Protein AF-0000000080304468 (afdb_homodimer)

Solvent-accessible surface area (backbone atoms only — not comparable to full-atom values): 16203 Å² total; per-residue (Å²): 128,77,72,75,71,58,65,65,56,79,44,84,36,61,68,49,44,50,51,46,39,39,51,16,36,46,63,45,36,63,67,54,34,57,45,38,41,50,94,45,72,60,26,36,38,24,49,62,82,38,57,86,27,63,16,62,67,48,44,49,52,51,51,53,56,52,38,74,78,38,50,44,61,50,37,81,74,44,78,46,69,38,78,57,92,56,32,36,41,34,45,31,37,27,43,31,78,42,80,47,97,94,37,79,40,79,45,45,32,36,31,42,38,34,27,38,54,49,99,85,33,50,21,37,42,33,40,45,33,29,58,40,52,87,80,59,81,72,71,79,75,75,77,72,75,69,75,118,129,79,71,74,72,58,65,66,55,78,42,84,38,63,66,50,44,50,51,46,39,39,52,17,36,45,64,44,36,62,68,53,34,57,45,37,40,52,96,44,72,59,26,37,39,25,48,60,83,38,59,84,28,63,15,61,68,49,42,50,53,51,51,53,56,52,38,73,78,38,50,44,63,52,38,81,74,44,78,48,70,38,76,58,93,53,34,38,39,35,45,30,36,27,43,30,79,42,81,47,97,94,38,81,39,80,45,45,32,35,32,42,37,34,28,38,56,50,97,83,33,51,20,38,43,33,40,42,31,28,59,40,54,85,70,64,80,70,64,77,73,74,77,73,75,71,77,120

Organism: Piscinibacter sakaiensis (NCBI:txid1547922)

Nearest PDB structures (foldseek):
  3gwr-assembly1_A  TM=9.036E-01  e=1.331E-11  Thiobacillus denitrificans ATCC 25259
  2r4i-assembly1_B  TM=7.797E-01  e=6.428E-07  Cytophaga hutchinsonii ATCC 33406
  6of9-assembly1_I-2  TM=7.810E-01  e=1.982E-06  Chlamydomonas reinhardtii
  3ksp-assembly1_A-2  TM=7.713E-01  e=9.252E-06  Exiguobacterium sibiricum 255-15
  8uqf-assembly2_B  TM=7.618E-01  e=1.320E-05  synthetic construct

pLDDT: mean 86.82, std 20.88, range [25.25, 98.94]

Foldseek 3Di:
DPPPLPQLACPADVVSLVVQLLVCLQQLPLSSNLNQADQDQAFWEADAVGDIATGSVRVSVVSNVVCVVNGFNWDFDDWDWDDDVFKIKIWTKIWGWDQDPVGIDIWIKIWIWMWGQDPRGIHTRYIYIYGDDPVPDPPPPPPPPPPD/DPPPLPQPAQPADVVSLVVQLLVCLQQLPLSSNLNQADQDQAFWEADAVGDIATGSVRVSVVSNVVCVVNGFNWDFDDWDWDDDVFKIKIWTKIWGWDQDPVGIDIWIKIWIWMWGQDPRGIHTRYIYIYGDDPPPPPPPPPPPPPPD

Structure (mmCIF, N/CA/C/O backbone):
data_AF-0000000080304468-model_v1
#
loop_
_entity.id
_entity.type
_entity.pdbx_description
1 polymer 'Alternative dihydrofolate reductase 3'
#
loop_
_atom_site.group_PDB
_atom_site.id
_atom_site.type_symbol
_atom_site.label_atom_id
_atom_site.label_alt_id
_atom_site.label_comp_id
_atom_site.label_asym_id
_atom_site.label_entity_id
_atom_site.label_seq_id
_atom_site.pdbx_PDB_ins_code
_atom_site.Cartn_x
_atom_site.Cartn_y
_atom_site.Cartn_z
_atom_site.occupancy
_atom_site.B_iso_or_equiv
_atom_site.auth_seq_id
_atom_site.auth_comp_id
_atom_site.auth_asym_id
_atom_site.auth_atom_id
_atom_site.pdbx_PDB_model_num
ATOM 1 N N . MET A 1 1 ? 11.805 -26.188 -23.062 1 28.08 1 MET A N 1
ATOM 2 C CA . MET A 1 1 ? 10.406 -26.094 -22.656 1 28.08 1 MET A CA 1
ATOM 3 C C . MET A 1 1 ? 10.039 -24.672 -22.25 1 28.08 1 MET A C 1
ATOM 5 O O . MET A 1 1 ? 10.539 -24.172 -21.234 1 28.08 1 MET A O 1
ATOM 9 N N . VAL A 1 2 ? 9.953 -23.781 -23.156 1 36.47 2 VAL A N 1
ATOM 10 C CA . VAL A 1 2 ? 9.586 -22.391 -22.922 1 36.47 2 VAL A CA 1
ATOM 11 C C . VAL A 1 2 ? 8.328 -22.328 -22.062 1 36.47 2 VAL A C 1
ATOM 13 O O . VAL A 1 2 ? 7.289 -22.891 -22.438 1 36.47 2 VAL A O 1
ATOM 16 N N . GLY A 1 3 ? 8.445 -22.5 -20.844 1 39.16 3 GLY A N 1
ATOM 17 C CA . GLY A 1 3 ? 7.273 -22.5 -19.984 1 39.16 3 GLY A CA 1
ATOM 18 C C . GLY A 1 3 ? 6.156 -21.609 -20.5 1 39.16 3 GLY A C 1
ATOM 19 O O . GLY A 1 3 ? 6.418 -20.562 -21.094 1 39.16 3 GLY A O 1
ATOM 20 N N . ARG A 1 4 ? 5.105 -22.188 -21 1 38.44 4 ARG A N 1
ATOM 21 C CA . ARG A 1 4 ? 3.906 -21.531 -21.516 1 38.44 4 ARG A CA 1
ATOM 22 C C . ARG A 1 4 ? 3.5 -20.359 -20.641 1 38.44 4 ARG A C 1
A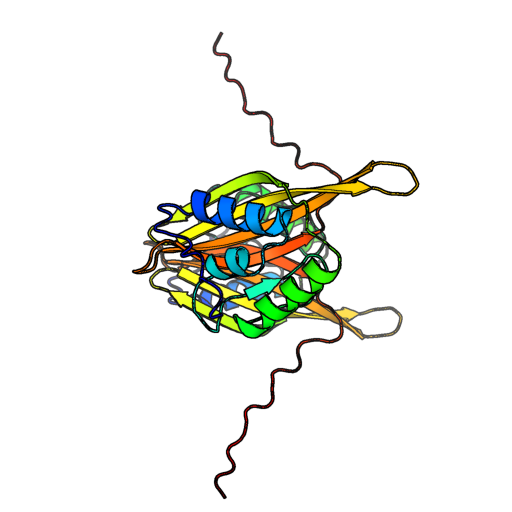TOM 24 O O . ARG A 1 4 ? 3.301 -20.516 -19.438 1 38.44 4 ARG A O 1
ATOM 31 N N . LYS A 1 5 ? 4.07 -19.188 -20.859 1 45.69 5 LYS A N 1
ATOM 32 C CA . LYS A 1 5 ? 3.473 -18.016 -20.234 1 45.69 5 LYS A CA 1
ATOM 33 C C . LYS A 1 5 ? 1.951 -18.109 -20.219 1 45.69 5 LYS A C 1
ATOM 35 O O . LYS A 1 5 ? 1.314 -18.281 -21.25 1 45.69 5 LYS A O 1
ATOM 40 N N . HIS A 1 6 ? 1.348 -18.922 -19.375 1 48.75 6 HIS A N 1
ATOM 41 C CA . HIS A 1 6 ? -0.106 -18.844 -19.281 1 48.75 6 HIS A CA 1
ATOM 42 C C . HIS A 1 6 ? -0.594 -17.406 -19.453 1 48.75 6 HIS A C 1
ATOM 44 O O . HIS A 1 6 ? -0.281 -16.547 -18.625 1 48.75 6 HIS A O 1
ATOM 50 N N . PRO A 1 7 ? -0.811 -17.062 -20.641 1 52.56 7 PRO A N 1
ATOM 51 C CA . PRO A 1 7 ? -1.261 -15.68 -20.828 1 52.56 7 PRO A CA 1
ATOM 52 C C . PRO A 1 7 ? -2.387 -15.289 -19.875 1 52.56 7 PRO A C 1
ATOM 54 O O . PRO A 1 7 ? -3.385 -16 -19.766 1 52.56 7 PRO A O 1
ATOM 57 N N . VAL A 1 8 ? -2.057 -14.836 -18.719 1 58.12 8 VAL A N 1
ATOM 58 C CA . VAL A 1 8 ? -3.154 -14.203 -17.984 1 58.12 8 VAL A CA 1
ATOM 59 C C . VAL A 1 8 ? -4.129 -13.562 -18.984 1 58.12 8 VAL A C 1
ATOM 61 O O . VAL A 1 8 ? -3.832 -12.523 -19.562 1 58.12 8 VAL A O 1
ATOM 64 N N . ALA A 1 9 ? -4.559 -14.359 -19.875 1 54.94 9 ALA A N 1
ATOM 65 C CA . ALA A 1 9 ? -5.508 -13.938 -20.906 1 54.94 9 ALA A CA 1
ATOM 66 C C . ALA A 1 9 ? -6.215 -12.648 -20.5 1 54.94 9 ALA A C 1
ATOM 68 O O . ALA A 1 9 ? -6.066 -12.18 -19.359 1 54.94 9 ALA A O 1
ATOM 69 N N . HIS A 1 10 ? -7.16 -12.133 -21.281 1 62.62 10 HIS A N 1
ATOM 70 C CA . HIS A 1 10 ? -8.016 -10.961 -21.406 1 62.62 10 HIS A CA 1
ATOM 71 C C . HIS A 1 10 ? -8.867 -10.758 -20.156 1 62.62 10 HIS A C 1
ATOM 73 O O . HIS A 1 10 ? -10.086 -10.586 -20.25 1 62.62 10 HIS A O 1
ATOM 79 N N . LEU A 1 11 ? -8.078 -11.016 -19.062 1 66.94 11 LEU A N 1
ATOM 80 C CA . LEU A 1 11 ? -8.945 -10.703 -17.922 1 66.94 11 LEU A CA 1
ATOM 81 C C . LEU A 1 11 ? -9.422 -9.258 -17.984 1 66.94 11 LEU A C 1
ATOM 83 O O . LEU A 1 11 ? -8.656 -8.359 -18.359 1 66.94 11 LEU A O 1
ATOM 87 N N . ALA A 1 12 ? -10.688 -9.164 -17.797 1 83.88 12 ALA A N 1
ATOM 88 C CA . ALA A 1 12 ? -11.391 -7.961 -18.219 1 83.88 12 ALA A CA 1
ATOM 89 C C . ALA A 1 12 ? -11.508 -6.957 -17.078 1 83.88 12 ALA A C 1
ATOM 91 O O . ALA A 1 12 ? -11.766 -5.773 -17.297 1 83.88 12 ALA A O 1
ATOM 92 N N . SER A 1 13 ? -11.148 -7.445 -15.82 1 96.94 13 SER A N 1
ATOM 93 C CA . SER A 1 13 ? -11.375 -6.477 -14.75 1 96.94 13 SER A CA 1
ATOM 94 C C . SER A 1 13 ? -10.297 -6.578 -13.68 1 96.94 13 SER A C 1
ATOM 96 O O . SER A 1 13 ? -9.562 -7.566 -13.617 1 96.94 13 SER A O 1
ATOM 98 N N . PRO A 1 14 ? -10.141 -5.613 -12.859 1 98.19 14 PRO A N 1
ATOM 99 C CA . PRO A 1 14 ? -9.242 -5.699 -11.711 1 98.19 14 PRO A CA 1
ATOM 100 C C . PRO A 1 14 ? -9.594 -6.852 -10.766 1 98.19 14 PRO A C 1
ATOM 102 O O . PRO A 1 14 ? -8.695 -7.488 -10.203 1 98.19 14 PRO A O 1
ATOM 105 N N . ASP A 1 15 ? -10.883 -7.129 -10.625 1 98.19 15 ASP A N 1
ATOM 106 C CA . ASP A 1 15 ? -11.305 -8.25 -9.789 1 98.19 15 ASP A CA 1
ATOM 107 C C . ASP A 1 15 ? -10.789 -9.578 -10.352 1 98.19 15 ASP A C 1
ATOM 109 O O . ASP A 1 15 ? -10.391 -10.469 -9.602 1 98.19 15 ASP A O 1
ATOM 113 N N . ASP A 1 16 ? -10.828 -9.664 -11.625 1 97.62 16 ASP A N 1
ATOM 114 C CA . ASP A 1 16 ? -10.297 -10.867 -12.258 1 97.62 16 ASP A CA 1
ATOM 115 C C . ASP A 1 16 ? -8.797 -11 -12 1 97.62 16 ASP A C 1
ATOM 117 O O . ASP A 1 16 ? -8.305 -12.094 -11.703 1 97.62 16 ASP A O 1
ATOM 121 N N . MET A 1 17 ? -8.094 -9.891 -12.094 1 98.06 17 MET A N 1
ATOM 122 C CA . MET A 1 17 ? -6.656 -9.891 -11.828 1 98.06 17 MET A CA 1
ATOM 123 C C . MET A 1 17 ? -6.371 -10.266 -10.383 1 98.06 17 MET A C 1
ATOM 125 O O . MET A 1 17 ? -5.449 -11.039 -10.102 1 98.06 17 MET A O 1
ATOM 129 N N . GLU A 1 18 ? -7.18 -9.742 -9.508 1 98.5 18 GLU A N 1
ATOM 130 C CA . GLU A 1 18 ? -7.035 -10.062 -8.094 1 98.5 18 GLU A CA 1
ATOM 131 C C . GLU A 1 18 ? -7.266 -11.555 -7.844 1 98.5 18 GLU A C 1
ATOM 133 O O . GLU A 1 18 ? -6.496 -12.195 -7.121 1 98.5 18 GLU A O 1
ATOM 138 N N . HIS A 1 19 ? -8.297 -12.047 -8.422 1 98.12 19 HIS A N 1
ATOM 139 C CA . HIS A 1 19 ? -8.586 -13.469 -8.289 1 98.12 19 HIS A CA 1
ATOM 140 C C . HIS A 1 19 ? -7.414 -14.32 -8.766 1 98.12 19 HIS A C 1
ATOM 142 O O . HIS A 1 19 ? -6.996 -15.25 -8.07 1 98.12 19 HIS A O 1
ATOM 148 N N . GLU A 1 20 ? -6.879 -13.977 -9.914 1 97.88 20 GLU A N 1
ATOM 149 C CA . GLU A 1 20 ? -5.754 -14.719 -10.469 1 97.88 20 GLU A CA 1
ATOM 150 C C . GLU A 1 20 ? -4.527 -14.625 -9.562 1 97.88 20 GLU A C 1
ATOM 152 O O . GLU A 1 20 ? -3.832 -15.617 -9.352 1 97.88 20 GLU A O 1
ATOM 157 N N . PHE A 1 21 ? -4.277 -13.469 -9.055 1 98.56 21 PHE A N 1
ATOM 158 C CA . PHE A 1 21 ? -3.152 -13.266 -8.156 1 98.56 21 PHE A CA 1
ATOM 159 C C . PHE A 1 21 ? -3.252 -14.18 -6.941 1 98.56 21 PHE A C 1
ATOM 161 O O . PHE A 1 21 ? -2.309 -14.914 -6.633 1 98.56 21 PHE A O 1
ATOM 168 N N . TYR A 1 22 ? -4.383 -14.211 -6.281 1 98.62 22 TYR A N 1
ATOM 169 C CA . TYR A 1 22 ? -4.523 -14.977 -5.051 1 98.62 22 TYR A CA 1
ATOM 170 C C . TYR A 1 22 ? -4.602 -16.469 -5.344 1 98.62 22 T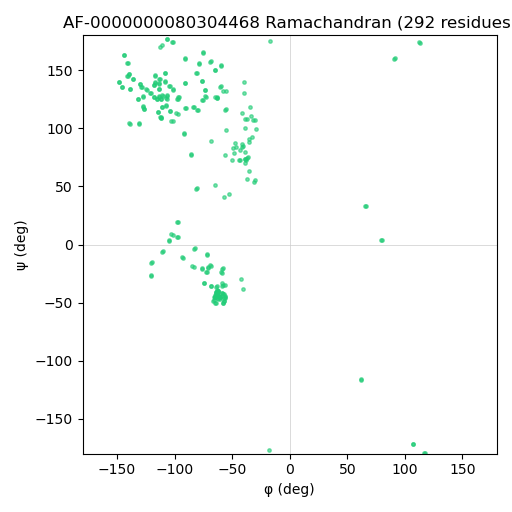YR A C 1
ATOM 172 O O . TYR A 1 22 ? -4.121 -17.281 -4.555 1 98.62 22 TYR A O 1
ATOM 180 N N . GLU A 1 23 ? -5.203 -16.828 -6.477 1 98.25 23 GLU A N 1
ATOM 181 C CA . GLU A 1 23 ? -5.172 -18.234 -6.883 1 98.25 23 GLU A CA 1
ATOM 182 C C . GLU A 1 23 ? -3.74 -18.719 -7.094 1 98.25 23 GLU A C 1
ATOM 184 O O . GLU A 1 23 ? -3.379 -19.812 -6.664 1 98.25 23 GLU A O 1
ATOM 189 N N . ALA A 1 24 ? -3.012 -17.859 -7.785 1 98.38 24 ALA A N 1
ATOM 190 C CA . ALA A 1 24 ? -1.613 -18.219 -8.023 1 98.38 24 ALA A CA 1
ATOM 191 C C . ALA A 1 24 ? -0.849 -18.344 -6.711 1 98.38 24 ALA A C 1
ATOM 193 O O . ALA A 1 24 ? -0.016 -19.234 -6.555 1 98.38 24 ALA A O 1
ATOM 194 N N . LEU A 1 25 ? -1.099 -17.438 -5.703 1 98.25 25 LEU A N 1
ATOM 195 C CA . LEU A 1 25 ? -0.49 -17.516 -4.379 1 98.25 25 LEU A CA 1
ATOM 196 C C . LEU A 1 25 ? -0.855 -18.828 -3.684 1 98.25 25 LEU A C 1
ATOM 198 O O . LEU A 1 25 ? 0.019 -19.516 -3.162 1 98.25 25 LEU A O 1
ATOM 202 N N . GLN A 1 26 ? -2.117 -19.188 -3.754 1 97.38 26 GLN A N 1
ATOM 203 C CA . GLN A 1 26 ? -2.654 -20.328 -3.029 1 97.38 26 GLN A CA 1
ATOM 204 C C . GLN A 1 26 ? -2.148 -21.641 -3.625 1 97.38 26 GLN A C 1
ATOM 206 O O . GLN A 1 26 ? -2.117 -22.672 -2.943 1 97.38 26 GLN A O 1
ATOM 211 N N . HIS A 1 27 ? -1.702 -21.609 -4.848 1 97.5 27 HIS A N 1
ATOM 212 C CA . HIS A 1 27 ? -1.245 -22.812 -5.516 1 97.5 27 HIS A CA 1
ATOM 213 C C . HIS A 1 27 ? 0.266 -22.797 -5.719 1 97.5 27 HIS A C 1
ATOM 215 O O . HIS A 1 27 ? 0.84 -23.766 -6.23 1 97.5 27 HIS A O 1
ATOM 221 N N . GLY A 1 28 ? 0.864 -21.719 -5.379 1 97.94 28 GLY A N 1
ATOM 222 C CA . GLY A 1 28 ? 2.301 -21.594 -5.566 1 97.94 28 GLY A CA 1
ATOM 223 C C . GLY A 1 28 ? 2.715 -21.609 -7.027 1 97.94 28 GLY A C 1
ATOM 224 O O . GLY A 1 28 ? 3.748 -22.172 -7.379 1 97.94 28 GLY A O 1
ATOM 225 N N . ASP A 1 29 ? 1.896 -21.094 -7.863 1 98.06 29 ASP A N 1
ATOM 226 C CA . ASP A 1 29 ? 2.16 -21.047 -9.297 1 98.06 29 ASP A CA 1
ATOM 227 C C . ASP A 1 29 ? 2.854 -19.75 -9.688 1 98.06 29 ASP A C 1
ATOM 229 O O . ASP A 1 29 ? 2.193 -18.734 -9.938 1 98.06 29 ASP A O 1
ATOM 233 N N . LEU A 1 30 ? 4.152 -19.75 -9.766 1 98.44 30 LEU A N 1
ATOM 234 C CA . LEU A 1 30 ? 4.957 -18.547 -9.953 1 98.44 30 LEU A CA 1
ATOM 235 C C . LEU A 1 30 ? 4.664 -17.906 -11.312 1 98.44 30 LEU A C 1
ATOM 237 O O . LEU A 1 30 ? 4.551 -16.688 -11.414 1 98.44 30 LEU A O 1
ATOM 241 N N . GLU A 1 31 ? 4.566 -18.688 -12.359 1 98.06 31 GLU A N 1
ATOM 242 C CA . GLU A 1 31 ? 4.344 -18.141 -13.695 1 98.06 31 GLU A CA 1
ATOM 243 C C . GLU A 1 31 ? 2.994 -17.438 -13.781 1 98.06 31 GLU A C 1
ATOM 245 O O . GLU A 1 31 ? 2.898 -16.328 -14.328 1 98.06 31 GLU A O 1
ATOM 250 N N . ARG A 1 32 ? 1.996 -18.031 -13.234 1 97.25 32 ARG A N 1
ATOM 251 C CA . ARG A 1 32 ? 0.679 -17.406 -13.195 1 97.25 32 ARG A CA 1
ATOM 252 C C . ARG A 1 32 ? 0.701 -16.125 -12.352 1 97.25 32 ARG A C 1
ATOM 254 O O . ARG A 1 32 ? 0.074 -15.125 -12.711 1 97.25 32 ARG A O 1
ATOM 261 N N . LEU A 1 33 ? 1.408 -16.234 -11.258 1 98.38 33 LEU A N 1
ATOM 262 C CA . LEU A 1 33 ? 1.516 -15.07 -10.375 1 98.38 33 LEU A CA 1
ATOM 263 C C . LEU A 1 33 ? 2.17 -13.898 -11.094 1 98.38 33 LEU A C 1
ATOM 265 O O . LEU A 1 33 ? 1.654 -12.781 -11.062 1 98.38 33 LEU A O 1
ATOM 269 N N . MET A 1 34 ? 3.248 -14.164 -11.797 1 98.31 34 MET A N 1
ATOM 270 C CA . MET A 1 34 ? 4.004 -13.094 -12.438 1 98.31 34 MET A CA 1
ATOM 271 C C . MET A 1 34 ? 3.248 -12.547 -13.641 1 98.31 34 MET A C 1
ATOM 273 O O . MET A 1 34 ? 3.402 -11.375 -14 1 98.31 34 MET A O 1
ATOM 277 N N . ALA A 1 35 ? 2.371 -13.344 -14.211 1 96.88 35 ALA A N 1
ATOM 278 C CA . ALA A 1 35 ? 1.63 -12.953 -15.406 1 96.88 35 ALA A CA 1
ATOM 279 C C . ALA A 1 35 ? 0.634 -11.836 -15.094 1 96.88 35 ALA A C 1
ATOM 281 O O . ALA A 1 35 ? 0.182 -11.125 -15.992 1 96.88 35 ALA A O 1
ATOM 282 N N . VAL A 1 36 ? 0.307 -11.648 -13.844 1 97.62 36 VAL A N 1
ATOM 283 C CA . VAL A 1 36 ? -0.689 -10.656 -13.469 1 97.62 36 VAL A CA 1
ATOM 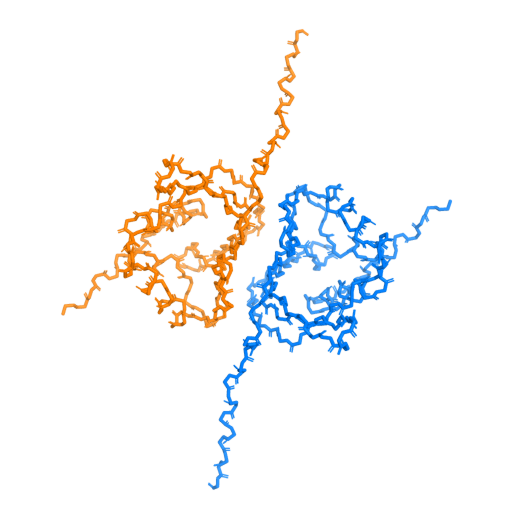284 C C . VAL A 1 36 ? -0.034 -9.273 -13.375 1 97.62 36 VAL A C 1
ATOM 286 O O . VAL A 1 36 ? -0.721 -8.25 -13.391 1 97.62 36 VAL A O 1
ATOM 289 N N . TRP A 1 37 ? 1.269 -9.258 -13.25 1 97.94 37 TRP A N 1
ATOM 290 C CA . TRP A 1 37 ? 1.989 -8.008 -13.031 1 97.94 37 TRP A CA 1
ATOM 291 C C . TRP A 1 37 ? 2.195 -7.258 -14.344 1 97.94 37 TRP A C 1
ATOM 293 O O . TRP A 1 37 ? 2.34 -7.875 -15.398 1 97.94 37 TRP A O 1
ATOM 303 N N . ALA A 1 38 ? 2.199 -5.977 -14.266 1 97.31 38 ALA A N 1
ATOM 304 C CA . ALA A 1 38 ? 2.6 -5.145 -15.398 1 97.31 38 ALA A CA 1
ATOM 305 C C . ALA A 1 38 ? 4.074 -5.352 -15.742 1 97.31 38 ALA A C 1
ATOM 307 O O . ALA A 1 38 ? 4.883 -5.648 -14.859 1 97.31 38 ALA A O 1
ATOM 308 N N . ASP A 1 39 ? 4.34 -5.176 -16.984 1 94.94 39 ASP A N 1
ATOM 309 C CA . ASP A 1 39 ? 5.727 -5.156 -17.438 1 94.94 39 ASP A CA 1
ATOM 310 C C . ASP A 1 39 ? 6.332 -3.76 -17.297 1 94.94 39 ASP A C 1
ATOM 312 O O . ASP A 1 39 ? 6.402 -3.002 -18.266 1 94.94 39 ASP A O 1
ATOM 316 N N . ASP A 1 40 ? 6.688 -3.354 -16.203 1 96.88 40 ASP A N 1
ATOM 317 C CA . ASP A 1 40 ? 7.219 -2.043 -15.828 1 96.88 40 ASP A CA 1
ATOM 318 C C . ASP A 1 40 ? 8.266 -2.164 -14.719 1 96.88 40 ASP A C 1
ATOM 320 O O . ASP A 1 40 ? 8.062 -2.904 -13.758 1 96.88 40 ASP A O 1
ATOM 324 N N . GLU A 1 41 ? 9.336 -1.479 -14.852 1 98.06 41 GLU A N 1
ATOM 325 C CA . GLU A 1 41 ? 10.453 -1.586 -13.914 1 98.06 41 GLU A CA 1
ATOM 326 C C . GLU A 1 41 ? 10.117 -0.941 -12.578 1 98.06 41 GLU A C 1
ATOM 328 O O . GLU A 1 41 ? 10.836 -1.132 -11.594 1 98.06 41 GLU A O 1
ATOM 333 N N . GLU A 1 42 ? 8.961 -0.224 -12.492 1 98.31 42 GLU A N 1
ATOM 334 C CA . GLU A 1 42 ? 8.641 0.514 -11.273 1 98.31 42 GLU A CA 1
ATOM 335 C C . GLU A 1 42 ? 7.562 -0.2 -10.461 1 98.31 42 GLU A C 1
ATOM 337 O O . GLU A 1 42 ? 7.082 0.33 -9.461 1 98.31 42 GLU A O 1
ATOM 342 N N . ILE A 1 43 ? 7.117 -1.373 -10.883 1 98.75 43 ILE A N 1
ATOM 343 C CA . ILE A 1 43 ? 6.176 -2.115 -10.055 1 98.75 43 ILE A CA 1
ATOM 344 C C . ILE A 1 43 ? 6.816 -2.414 -8.695 1 98.75 43 ILE A C 1
ATOM 346 O O . ILE A 1 43 ? 8.039 -2.467 -8.578 1 98.75 43 ILE A O 1
ATOM 350 N N . ALA A 1 44 ? 5.98 -2.576 -7.656 1 98.81 44 ALA A N 1
ATOM 351 C CA . ALA A 1 44 ? 6.508 -2.711 -6.301 1 98.81 44 ALA A CA 1
ATOM 352 C C . ALA A 1 44 ? 5.727 -3.76 -5.512 1 98.81 44 ALA A C 1
ATOM 354 O O . ALA A 1 44 ? 4.512 -3.889 -5.672 1 98.81 44 ALA A O 1
ATOM 355 N N . CYS A 1 45 ? 6.434 -4.426 -4.699 1 98.81 45 CYS A N 1
ATOM 356 C CA . CYS A 1 45 ? 5.855 -5.426 -3.811 1 98.81 45 CYS A CA 1
ATOM 357 C C . CYS A 1 45 ? 6.469 -5.344 -2.418 1 98.81 45 CYS A C 1
ATOM 359 O O . CYS A 1 45 ? 7.684 -5.176 -2.281 1 98.81 45 CYS A O 1
ATOM 361 N N . VAL A 1 46 ? 5.699 -5.371 -1.412 1 98.31 46 VAL A N 1
ATOM 362 C CA . VAL A 1 46 ? 6.113 -5.5 -0.018 1 98.31 46 VAL A CA 1
ATOM 363 C C . VAL A 1 46 ? 5.359 -6.656 0.638 1 98.31 46 VAL A C 1
ATOM 365 O O . VAL A 1 46 ? 4.129 -6.637 0.721 1 98.31 46 VAL A O 1
ATOM 368 N N . HIS A 1 47 ? 6.062 -7.648 1.057 1 97.5 47 HIS A N 1
ATOM 369 C CA . HIS A 1 47 ? 5.48 -8.711 1.87 1 97.5 47 HIS A CA 1
ATOM 370 C C . HIS A 1 47 ? 5.34 -8.273 3.324 1 97.5 47 HIS A C 1
ATOM 372 O O . HIS A 1 47 ? 6.035 -7.363 3.775 1 97.5 47 HIS A O 1
ATOM 378 N N . PRO A 1 48 ? 4.387 -8.938 4.051 1 95.94 48 PRO A N 1
ATOM 379 C CA . PRO A 1 48 ? 4.281 -8.594 5.473 1 95.94 48 PRO A CA 1
ATOM 380 C C . PRO A 1 48 ? 5.598 -8.773 6.223 1 95.94 48 PRO A C 1
ATOM 382 O O . PRO A 1 48 ? 6.133 -9.883 6.285 1 95.94 48 PRO A O 1
ATOM 385 N N . GLY A 1 49 ? 6.09 -7.656 6.703 1 92.56 49 GLY A N 1
ATOM 386 C CA . GLY A 1 49 ? 7.336 -7.703 7.453 1 92.56 49 GLY A CA 1
ATOM 387 C C . GLY A 1 49 ? 8.562 -7.77 6.562 1 92.56 49 GLY A C 1
ATOM 388 O O . GLY A 1 49 ? 9.688 -7.898 7.055 1 92.56 49 GLY A O 1
ATOM 389 N N . GLY A 1 50 ? 8.414 -7.711 5.297 1 94 50 GLY A N 1
ATOM 390 C CA . GLY A 1 50 ? 9.531 -7.855 4.371 1 94 50 GLY A CA 1
ATOM 391 C C . GLY A 1 50 ? 10.008 -6.531 3.807 1 94 50 GLY A C 1
ATOM 392 O O . GLY A 1 50 ? 9.414 -5.484 4.07 1 94 50 GLY A O 1
ATOM 393 N N . PRO A 1 51 ? 11.062 -6.602 3.074 1 94.56 51 PRO A N 1
ATOM 394 C CA . PRO A 1 51 ? 11.578 -5.391 2.432 1 94.56 51 PRO A CA 1
ATOM 395 C C . PRO A 1 51 ? 10.734 -4.961 1.231 1 94.56 51 PRO A C 1
A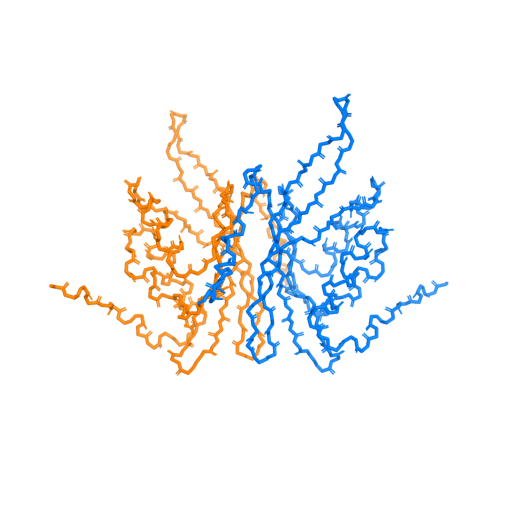TOM 397 O O . PRO A 1 51 ? 9.906 -5.73 0.745 1 94.56 51 PRO A O 1
ATOM 400 N N . ARG A 1 52 ? 11 -3.734 0.837 1 97.25 52 ARG A N 1
ATOM 401 C CA . ARG A 1 52 ? 10.445 -3.232 -0.419 1 97.25 52 ARG A CA 1
ATOM 402 C C . ARG A 1 52 ? 11.156 -3.861 -1.615 1 97.25 52 ARG A C 1
ATOM 404 O O . ARG A 1 52 ? 12.391 -3.838 -1.695 1 97.25 52 ARG A O 1
ATOM 411 N N . LEU A 1 53 ? 10.398 -4.41 -2.525 1 98.06 53 LEU A N 1
ATOM 412 C CA . LEU A 1 53 ? 10.906 -4.965 -3.773 1 98.06 53 LEU A CA 1
ATOM 413 C C . LEU A 1 53 ? 10.477 -4.113 -4.965 1 98.06 53 LEU A C 1
ATOM 415 O O . LEU A 1 53 ? 9.289 -3.807 -5.117 1 98.06 53 LEU A O 1
ATOM 419 N N . ILE A 1 54 ? 11.43 -3.734 -5.785 1 98.62 54 ILE A N 1
ATOM 420 C CA . ILE A 1 54 ? 11.133 -2.908 -6.953 1 98.62 54 ILE A CA 1
ATOM 421 C C . ILE A 1 54 ? 11.492 -3.666 -8.227 1 98.62 54 ILE A C 1
ATOM 423 O O . ILE A 1 54 ? 12.625 -4.145 -8.367 1 98.62 54 ILE A O 1
ATOM 427 N N . GLY A 1 55 ? 10.492 -3.744 -9.156 1 98.62 55 GLY A N 1
ATOM 428 C CA . GLY A 1 55 ? 10.734 -4.312 -10.469 1 98.62 55 GLY A CA 1
ATOM 429 C C . GLY A 1 55 ? 10.469 -5.805 -10.531 1 98.62 55 GLY A C 1
ATOM 430 O O . GLY A 1 55 ? 10.43 -6.48 -9.5 1 98.62 55 GLY A O 1
ATOM 431 N N . PRO A 1 56 ? 10.266 -6.289 -11.758 1 98.62 56 PRO A N 1
ATOM 432 C CA . PRO A 1 56 ? 9.852 -7.684 -11.945 1 98.62 56 PRO A CA 1
ATOM 433 C C . PRO A 1 56 ? 10.906 -8.68 -11.461 1 98.62 56 PRO A C 1
ATOM 435 O O . PRO A 1 56 ? 10.555 -9.75 -10.953 1 98.62 56 PRO A O 1
ATOM 438 N N . ARG A 1 57 ? 12.156 -8.383 -11.617 1 98.62 57 ARG A N 1
ATOM 439 C CA . ARG A 1 57 ? 13.203 -9.312 -11.227 1 98.62 57 ARG A CA 1
ATOM 440 C C . ARG A 1 57 ? 13.203 -9.547 -9.719 1 98.62 57 ARG A C 1
ATOM 442 O O . ARG A 1 57 ? 13.203 -10.695 -9.266 1 98.62 57 ARG A O 1
ATOM 449 N N . ALA A 1 58 ? 13.203 -8.484 -8.938 1 98.62 58 ALA A N 1
ATOM 450 C CA . ALA A 1 58 ? 13.188 -8.586 -7.48 1 98.62 58 ALA A CA 1
ATOM 451 C C . ALA A 1 58 ? 11.906 -9.258 -6.988 1 98.62 58 ALA A C 1
ATOM 453 O O . ALA A 1 58 ? 11.945 -10.086 -6.082 1 98.62 58 ALA A O 1
ATOM 454 N N . ILE A 1 59 ? 10.805 -8.914 -7.586 1 98.81 59 ILE A N 1
ATOM 455 C CA . ILE A 1 59 ? 9.516 -9.461 -7.191 1 98.81 59 ILE A CA 1
ATOM 456 C C . ILE A 1 59 ? 9.469 -10.961 -7.496 1 98.81 59 ILE A C 1
ATOM 458 O O . ILE A 1 59 ? 9.086 -11.758 -6.641 1 98.81 59 ILE A O 1
ATOM 462 N N . ARG A 1 60 ? 9.859 -11.32 -8.68 1 98.81 60 ARG A N 1
ATOM 463 C CA . ARG A 1 60 ? 9.891 -12.734 -9.039 1 98.81 60 ARG A CA 1
ATOM 464 C C . ARG A 1 60 ? 10.758 -13.531 -8.078 1 98.81 60 ARG A C 1
ATOM 466 O O . ARG A 1 60 ? 10.352 -14.586 -7.594 1 98.81 60 ARG A O 1
ATOM 473 N N 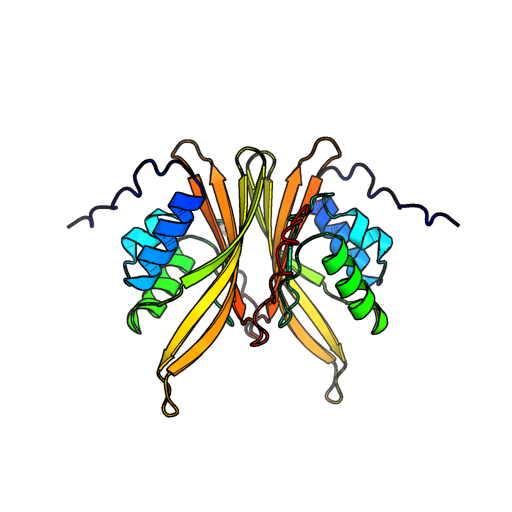. ALA A 1 61 ? 11.953 -13.031 -7.832 1 98.69 61 ALA A N 1
ATOM 474 C CA . ALA A 1 61 ? 12.875 -13.734 -6.949 1 98.69 61 ALA A CA 1
ATOM 475 C C . ALA A 1 61 ? 12.273 -13.93 -5.562 1 98.69 61 ALA A C 1
ATOM 477 O O . ALA A 1 61 ? 12.438 -14.984 -4.949 1 98.69 61 ALA A O 1
ATOM 478 N N . SER A 1 62 ? 11.641 -12.961 -5.066 1 98.31 62 SER A N 1
ATOM 479 C CA . SER A 1 62 ? 11.039 -13.023 -3.738 1 98.31 62 SER A CA 1
ATOM 480 C C . SER A 1 62 ? 9.914 -14.055 -3.688 1 98.31 62 SER A C 1
ATOM 482 O O . SER A 1 62 ? 9.812 -14.828 -2.73 1 98.31 62 SER A O 1
ATOM 484 N N . PHE A 1 63 ? 9.047 -14.062 -4.668 1 98.44 63 PHE A N 1
ATOM 485 C CA . PHE A 1 63 ? 7.961 -15.031 -4.68 1 98.44 63 PHE A CA 1
ATOM 486 C C . PHE A 1 63 ? 8.5 -16.438 -4.895 1 98.44 63 PHE A C 1
ATOM 488 O O . PHE A 1 63 ? 7.953 -17.406 -4.363 1 98.44 63 PHE A O 1
ATOM 495 N N . GLU A 1 64 ? 9.555 -16.531 -5.723 1 98.38 64 GLU A N 1
ATOM 496 C CA . GLU A 1 64 ? 10.211 -17.828 -5.867 1 98.38 64 GLU A CA 1
ATOM 497 C C . GLU A 1 64 ? 10.672 -18.359 -4.512 1 98.38 64 GLU A C 1
ATOM 499 O O . GLU A 1 64 ? 10.461 -19.531 -4.207 1 98.38 64 GLU A O 1
ATOM 504 N N . GLN A 1 65 ? 11.266 -17.516 -3.738 1 97.69 65 GLN A N 1
ATOM 505 C CA . GLN A 1 65 ? 11.727 -17.906 -2.406 1 97.69 65 GLN A CA 1
ATOM 506 C C . GLN A 1 65 ? 10.547 -18.266 -1.505 1 97.69 65 GLN A C 1
ATOM 508 O O . GLN A 1 65 ? 10.617 -19.234 -0.744 1 97.69 65 GLN A O 1
ATOM 513 N N . LEU A 1 66 ? 9.531 -17.5 -1.501 1 96.31 66 LEU A N 1
ATOM 514 C CA . LEU A 1 66 ? 8.344 -17.766 -0.704 1 96.31 66 LEU A CA 1
ATOM 515 C C . LEU A 1 66 ? 7.746 -19.125 -1.048 1 96.31 66 LEU A C 1
ATOM 517 O O . LEU A 1 66 ? 7.398 -19.891 -0.153 1 96.31 66 LEU A O 1
ATOM 521 N N . PHE A 1 67 ? 7.707 -19.406 -2.309 1 97.38 67 PHE A N 1
ATOM 522 C CA . PHE A 1 67 ? 7.066 -20.641 -2.773 1 97.38 67 PHE A CA 1
ATOM 523 C C . PHE A 1 67 ? 7.953 -21.844 -2.51 1 97.38 67 PHE A C 1
ATOM 525 O O . PHE A 1 67 ? 7.484 -22.984 -2.551 1 97.38 67 PHE A O 1
ATOM 532 N N . ALA A 1 68 ? 9.25 -21.625 -2.334 1 96.75 68 ALA A N 1
ATOM 533 C CA . ALA A 1 68 ? 10.133 -22.719 -1.932 1 96.75 68 ALA A CA 1
ATOM 534 C C . ALA A 1 68 ? 9.695 -23.328 -0.599 1 96.75 68 ALA A C 1
ATOM 536 O O . ALA A 1 68 ? 9.984 -24.484 -0.314 1 96.75 68 ALA A O 1
ATOM 537 N N . ASN A 1 69 ? 8.977 -22.531 0.215 1 92.44 69 ASN A N 1
ATOM 538 C CA . ASN A 1 69 ? 8.469 -22.984 1.506 1 92.44 69 ASN A CA 1
ATOM 539 C C . ASN A 1 69 ? 7.016 -23.438 1.409 1 92.44 69 ASN A C 1
ATOM 541 O O . ASN A 1 69 ? 6.379 -23.719 2.428 1 92.44 69 ASN A O 1
ATOM 545 N N . GLY A 1 70 ? 6.516 -23.469 0.212 1 93.31 70 GLY A N 1
ATOM 546 C CA . GLY A 1 70 ? 5.137 -23.875 -0.032 1 93.31 70 GLY A CA 1
ATOM 547 C C . GLY A 1 70 ? 4.27 -22.734 -0.537 1 93.31 70 GLY A C 1
ATOM 548 O O . GLY A 1 70 ? 4.695 -21.578 -0.554 1 93.31 70 GLY A O 1
ATOM 549 N N . ALA A 1 71 ? 3.057 -23.141 -0.882 1 95 71 ALA A N 1
ATOM 550 C CA . ALA A 1 71 ? 2.088 -22.141 -1.332 1 95 71 ALA A CA 1
ATOM 551 C C . ALA A 1 71 ? 1.675 -21.219 -0.186 1 95 71 ALA A C 1
ATOM 553 O O . ALA A 1 71 ? 1.887 -21.547 0.985 1 95 71 ALA A O 1
ATOM 554 N N . VAL A 1 72 ? 1.199 -20.094 -0.488 1 95.38 72 VAL A N 1
ATOM 555 C CA . VAL A 1 72 ? 0.712 -19.109 0.482 1 95.38 72 VAL A CA 1
ATOM 556 C C . VAL A 1 72 ? -0.815 -19.125 0.505 1 95.38 72 VAL A C 1
ATOM 558 O O . VAL A 1 72 ? -1.46 -18.641 -0.425 1 95.38 72 VAL A O 1
ATOM 561 N N . PRO A 1 73 ? -1.383 -19.641 1.474 1 95.38 73 PRO A N 1
ATOM 562 C CA . PRO A 1 73 ? -2.84 -19.781 1.494 1 95.38 73 PRO A CA 1
ATOM 563 C C . PRO A 1 73 ? -3.562 -18.5 1.897 1 95.38 73 PRO A C 1
ATOM 565 O O . PRO A 1 73 ? -4.453 -18.531 2.75 1 95.38 73 PRO A O 1
ATOM 568 N N . ALA A 1 74 ? -3.236 -17.422 1.331 1 97 74 ALA A N 1
ATOM 569 C CA . ALA A 1 74 ? -3.881 -16.125 1.591 1 97 74 ALA A CA 1
ATOM 570 C C . ALA A 1 74 ? -5.242 -16.047 0.907 1 97 74 ALA A C 1
ATOM 572 O O . ALA A 1 74 ? -5.352 -16.266 -0.303 1 97 74 ALA A O 1
ATOM 573 N N . GLN A 1 75 ? -6.23 -15.773 1.671 1 97.69 75 GLN A N 1
ATOM 574 C CA . GLN A 1 75 ? -7.582 -15.609 1.146 1 97.69 75 GLN A CA 1
ATOM 575 C C . GLN A 1 75 ? -8.07 -14.172 1.335 1 97.69 75 GLN A C 1
ATOM 577 O O . GLN A 1 75 ? -8.219 -13.711 2.467 1 97.69 75 GLN A O 1
ATOM 582 N N . PRO A 1 76 ? -8.273 -13.477 0.23 1 98.06 76 PRO A N 1
ATOM 583 C CA . PRO A 1 76 ? -8.93 -12.18 0.422 1 98.06 76 PRO A CA 1
ATOM 584 C C . PRO A 1 76 ? -10.344 -12.305 0.977 1 98.06 76 PRO A C 1
ATOM 586 O O . PRO A 1 76 ? -11.195 -12.953 0.36 1 98.06 76 PRO A O 1
ATOM 589 N N . VAL A 1 77 ? -10.641 -11.641 2.055 1 96.88 77 VAL A N 1
ATOM 590 C CA . VAL A 1 77 ? -11.938 -11.875 2.689 1 96.88 77 VAL A CA 1
ATOM 591 C C . VAL A 1 77 ? -12.727 -10.562 2.736 1 96.88 77 VAL A C 1
ATOM 593 O O . VAL A 1 77 ? -13.953 -10.578 2.852 1 96.88 77 VAL A O 1
ATOM 596 N N . GLN A 1 78 ? -12.188 -9.453 2.762 1 97.25 78 GLN A N 1
ATOM 597 C CA . GLN A 1 78 ? -12.805 -8.141 2.619 1 97.25 78 GLN A CA 1
ATOM 598 C C . GLN A 1 78 ? -12.047 -7.281 1.609 1 97.25 78 GLN A C 1
ATOM 600 O O . GLN A 1 78 ? -10.836 -7.082 1.738 1 97.25 78 GLN A O 1
ATOM 605 N N . VAL A 1 79 ? -12.742 -6.805 0.643 1 98.44 79 VAL A N 1
ATOM 606 C CA . VAL A 1 79 ? -12.125 -5.977 -0.389 1 98.44 79 VAL A CA 1
ATOM 607 C C . VAL A 1 79 ? -12.891 -4.668 -0.534 1 98.44 79 VAL A C 1
ATOM 609 O O . VAL A 1 79 ? -14.102 -4.672 -0.78 1 98.44 79 VAL A O 1
ATOM 612 N N . ARG A 1 80 ? -12.242 -3.57 -0.3 1 98.5 80 ARG A N 1
ATOM 613 C CA . ARG A 1 80 ? -12.734 -2.238 -0.634 1 98.5 80 ARG A CA 1
ATOM 614 C C . ARG A 1 80 ? -12.078 -1.715 -1.907 1 98.5 80 ARG A C 1
ATOM 616 O O . ARG A 1 80 ? -10.867 -1.837 -2.084 1 98.5 80 ARG A O 1
ATOM 623 N N . ARG A 1 81 ? -12.898 -1.177 -2.809 1 98.69 81 ARG A N 1
ATOM 624 C CA . ARG A 1 81 ? -12.406 -0.816 -4.137 1 98.69 81 ARG A CA 1
ATOM 625 C C . ARG A 1 81 ? -12.594 0.673 -4.402 1 98.69 81 ARG A C 1
ATOM 627 O O . ARG A 1 81 ? -13.672 1.221 -4.164 1 98.69 81 ARG A O 1
ATOM 634 N N . LEU A 1 82 ? -11.578 1.309 -4.836 1 98.5 82 LEU A N 1
ATOM 635 C CA . LEU A 1 82 ? -11.625 2.619 -5.477 1 98.5 82 LEU A CA 1
ATOM 636 C C . LEU A 1 82 ? -11.25 2.521 -6.953 1 98.5 82 LEU A C 1
ATOM 638 O O . LEU A 1 82 ? -10.125 2.158 -7.285 1 98.5 82 LEU A O 1
ATOM 642 N N . VAL A 1 83 ? -12.227 2.717 -7.824 1 97.44 83 VAL A N 1
ATOM 643 C CA . VAL A 1 83 ? -11.984 2.641 -9.266 1 97.44 83 VAL A CA 1
ATOM 644 C C . VAL A 1 83 ? -12.141 4.023 -9.883 1 97.44 83 VAL A C 1
ATOM 646 O O . VAL A 1 83 ? -13.156 4.691 -9.688 1 97.44 83 VAL A O 1
ATOM 649 N N . ALA A 1 84 ? -11.133 4.445 -10.562 1 95.56 84 ALA A N 1
ATOM 650 C CA . ALA A 1 84 ? -11.125 5.723 -11.266 1 95.56 84 ALA A CA 1
ATOM 651 C C . ALA A 1 84 ? -10.469 5.594 -12.633 1 95.56 84 ALA A C 1
ATOM 653 O O . ALA A 1 84 ? -9.242 5.574 -12.742 1 95.56 84 ALA A O 1
ATOM 654 N N . GLY A 1 85 ? -11.312 5.562 -13.703 1 93.31 85 GLY A N 1
ATOM 655 C CA . GLY A 1 85 ? -10.773 5.426 -15.047 1 93.31 85 GLY A CA 1
ATOM 656 C C . GLY A 1 85 ? -10.016 4.129 -15.258 1 93.31 85 GLY A C 1
ATOM 657 O O . GLY A 1 85 ? -10.562 3.043 -15.07 1 93.31 85 GLY A O 1
ATOM 658 N N . SER A 1 86 ? -8.758 4.297 -15.516 1 95.62 86 SER A N 1
ATOM 659 C CA . SER A 1 86 ? -7.906 3.158 -15.836 1 95.62 86 SER A CA 1
ATOM 660 C C . SER A 1 86 ? -7.145 2.672 -14.609 1 95.62 86 SER A C 1
ATOM 662 O O . SER A 1 86 ? -6.113 2.008 -14.742 1 95.62 86 SER A O 1
ATOM 664 N N . THR A 1 87 ? -7.625 3.041 -13.469 1 97.94 87 THR A N 1
ATOM 665 C CA . THR A 1 87 ? -6.953 2.67 -12.227 1 97.94 87 THR A CA 1
ATOM 666 C C . THR A 1 87 ? -7.934 2.027 -11.25 1 97.94 87 THR A C 1
ATOM 668 O O . THR A 1 87 ? -9.07 2.49 -11.109 1 97.94 87 THR A O 1
ATOM 671 N N . ALA A 1 88 ? -7.547 1.003 -10.656 1 98.69 88 ALA A N 1
ATOM 672 C CA . ALA A 1 88 ? -8.273 0.409 -9.539 1 98.69 88 ALA A CA 1
ATOM 673 C C . ALA A 1 88 ? -7.352 0.2 -8.336 1 98.69 88 ALA A C 1
ATOM 675 O O . ALA A 1 88 ? -6.258 -0.357 -8.469 1 98.69 88 ALA A O 1
ATOM 676 N N . VAL A 1 89 ? -7.75 0.688 -7.211 1 98.88 89 VAL A N 1
ATOM 677 C CA . VAL A 1 89 ? -7.066 0.473 -5.938 1 98.88 89 VAL A CA 1
ATOM 678 C C . VAL A 1 89 ? -7.922 -0.41 -5.035 1 98.88 89 VAL A C 1
ATOM 680 O O . VAL A 1 89 ? -9.07 -0.07 -4.73 1 98.88 89 VAL A O 1
ATOM 683 N N . HIS A 1 90 ? -7.422 -1.562 -4.66 1 98.94 90 HIS A N 1
ATOM 684 C CA . HIS A 1 90 ? -8.102 -2.479 -3.754 1 98.94 90 HIS A CA 1
ATOM 685 C C . HIS A 1 90 ? -7.434 -2.5 -2.385 1 98.94 90 HIS A C 1
ATOM 687 O O . HIS A 1 90 ? -6.234 -2.775 -2.279 1 98.94 90 HIS A O 1
ATOM 693 N N . SER A 1 91 ? -8.125 -2.15 -1.351 1 98.69 91 SER A N 1
ATOM 694 C CA . SER A 1 91 ? -7.738 -2.406 0.034 1 98.69 91 SER A CA 1
ATOM 695 C C . SER A 1 91 ? -8.289 -3.74 0.523 1 98.69 91 SER A C 1
ATOM 697 O O . SER A 1 91 ? -9.508 -3.922 0.6 1 98.69 91 SER A O 1
ATOM 699 N N . VAL A 1 92 ? -7.418 -4.648 0.866 1 98.44 92 VAL A N 1
ATOM 700 C CA . VAL A 1 92 ? -7.824 -6.039 1.033 1 98.44 92 VAL A CA 1
ATOM 701 C C . VAL A 1 92 ? -7.434 -6.527 2.428 1 98.44 92 VAL A C 1
ATOM 703 O O . VAL A 1 92 ? -6.328 -6.258 2.9 1 98.44 92 VAL A O 1
ATOM 706 N N . VAL A 1 93 ? -8.344 -7.188 3.105 1 97.69 93 VAL A N 1
ATOM 707 C CA . VAL A 1 93 ? -8 -8.008 4.266 1 97.69 93 VAL A CA 1
ATOM 708 C C . VAL A 1 93 ? -7.875 -9.469 3.848 1 97.69 93 VAL A C 1
ATOM 710 O O . VAL A 1 93 ? -8.781 -10.023 3.23 1 97.69 93 VAL A O 1
ATOM 713 N N . GLU A 1 94 ? -6.762 -9.984 4.164 1 97.5 94 GLU A N 1
ATOM 714 C CA . GLU A 1 94 ? -6.469 -11.375 3.85 1 97.5 94 GLU A CA 1
ATOM 715 C C . GLU A 1 94 ? -6.469 -12.234 5.109 1 97.5 94 GLU A C 1
ATOM 717 O O . GLU A 1 94 ? -5.988 -11.812 6.16 1 97.5 94 GLU A O 1
ATOM 722 N N . ARG A 1 95 ? -7 -13.391 4.957 1 96.06 95 ARG A N 1
ATOM 723 C CA . ARG A 1 95 ? -6.961 -14.398 6.012 1 96.06 95 ARG A CA 1
ATOM 724 C C . ARG A 1 95 ? -5.984 -15.516 5.66 1 96.06 95 ARG A C 1
ATOM 726 O O . ARG A 1 95 ? -6 -16.031 4.543 1 96.06 95 ARG A O 1
ATOM 733 N N . LEU A 1 96 ? -5.074 -15.75 6.566 1 93.88 96 LEU A N 1
ATOM 734 C CA . LEU A 1 96 ? -4.199 -16.906 6.453 1 93.88 96 LEU A CA 1
ATOM 735 C C . LEU A 1 96 ? -4.465 -17.906 7.578 1 93.88 96 LEU A C 1
ATOM 737 O O . LEU A 1 96 ? -4.547 -17.516 8.75 1 93.88 96 LEU A O 1
ATOM 741 N N . ARG A 1 97 ? -4.695 -19.156 7.281 1 89 97 ARG A N 1
ATOM 742 C CA . ARG A 1 97 ? -4.816 -20.203 8.281 1 89 97 ARG A CA 1
ATOM 743 C C . ARG A 1 97 ? -3.508 -20.984 8.422 1 89 97 ARG A C 1
ATOM 745 O O . ARG A 1 97 ? -3.043 -21.609 7.469 1 89 97 ARG A O 1
ATOM 752 N N . VAL A 1 98 ? -2.912 -20.859 9.523 1 82 98 VAL A N 1
ATOM 753 C CA . VAL A 1 98 ? -1.619 -21.484 9.766 1 82 98 VAL A CA 1
ATOM 754 C C . VAL A 1 98 ? -1.762 -22.562 10.844 1 82 98 VAL A C 1
ATOM 756 O O . VAL A 1 98 ? -2.482 -22.375 11.828 1 82 98 VAL A O 1
ATOM 759 N N . MET A 1 99 ? -1.177 -23.672 10.547 1 83.94 99 MET A N 1
ATOM 760 C CA . MET A 1 99 ? -1.173 -24.734 11.547 1 83.94 99 MET A CA 1
ATOM 761 C C . MET A 1 99 ? -0.043 -24.547 12.547 1 83.94 99 MET A C 1
ATOM 763 O O . MET A 1 99 ? 1.114 -24.375 12.164 1 83.94 99 MET A O 1
ATOM 767 N N . THR A 1 100 ? -0.372 -24.375 13.75 1 84.5 100 THR A N 1
ATOM 768 C CA . THR A 1 100 ? 0.625 -24.281 14.805 1 84.5 100 THR A CA 1
ATOM 769 C C . THR A 1 100 ? 0.579 -25.5 15.719 1 84.5 100 THR A C 1
ATOM 771 O O . THR A 1 100 ? -0.278 -26.359 15.555 1 84.5 100 THR A O 1
ATOM 774 N N . GLU A 1 101 ? 1.541 -25.562 16.578 1 89.62 101 GLU A N 1
ATOM 775 C CA . GLU A 1 101 ? 1.546 -26.641 17.562 1 89.62 101 GLU A CA 1
ATOM 776 C C . GLU A 1 101 ? 0.271 -26.609 18.406 1 89.62 101 GLU A C 1
ATOM 778 O O . GLU A 1 101 ? -0.217 -27.656 18.828 1 89.62 101 GLU A O 1
ATOM 783 N N . GLU A 1 102 ? -0.314 -25.484 18.703 1 90.94 102 GLU A N 1
ATOM 784 C CA . GLU A 1 102 ? -1.512 -25.297 19.516 1 90.94 102 GLU A CA 1
ATOM 785 C C . GLU A 1 102 ? -2.777 -25.516 18.688 1 90.94 102 GLU A C 1
ATOM 787 O O . GLU A 1 102 ? -3.887 -25.5 19.234 1 90.94 102 GLU A O 1
ATOM 792 N N . GLY A 1 103 ? -2.602 -25.734 17.453 1 88.88 103 GLY A N 1
ATOM 793 C CA . GLY A 1 103 ? -3.73 -25.891 16.547 1 88.88 103 GLY A CA 1
ATOM 794 C C . GLY A 1 103 ? -3.771 -24.812 15.477 1 88.88 103 GLY A C 1
ATOM 795 O O . GLY A 1 103 ? -2.859 -24 15.375 1 88.88 103 GLY A O 1
ATOM 796 N N . PRO A 1 104 ? -4.785 -24.953 14.695 1 86.5 104 PRO A N 1
ATOM 797 C CA . PRO A 1 104 ? -4.895 -23.953 13.625 1 86.5 104 PRO A CA 1
ATOM 798 C C . PRO A 1 104 ? -5.098 -22.547 14.156 1 86.5 104 PRO A C 1
ATOM 800 O O . PRO A 1 104 ? -5.879 -22.328 15.086 1 86.5 104 PRO A O 1
ATOM 803 N N . GLN A 1 105 ? -4.223 -21.609 13.688 1 89.56 105 GLN A N 1
ATOM 804 C CA . GLN A 1 105 ? -4.355 -20.203 14.023 1 89.56 105 GLN A CA 1
ATOM 805 C C . GLN A 1 105 ? -4.605 -19.359 12.781 1 89.56 105 GLN A C 1
ATOM 807 O O . GLN A 1 105 ? -4.188 -19.719 11.68 1 89.56 105 GLN A O 1
ATOM 812 N N . THR A 1 106 ? -5.395 -18.328 13.016 1 92.25 106 THR A N 1
ATOM 813 C CA . THR A 1 106 ? -5.664 -17.391 11.93 1 92.25 106 THR A CA 1
ATOM 814 C C . THR A 1 106 ? -4.742 -16.172 12.031 1 92.25 106 THR A C 1
ATOM 816 O O . THR A 1 106 ? -4.539 -15.633 13.117 1 92.25 106 THR A O 1
ATOM 819 N N . ALA A 1 107 ? -4.094 -15.938 10.938 1 92.19 107 ALA A N 1
ATOM 820 C CA . ALA A 1 107 ? -3.338 -14.695 10.805 1 92.19 107 ALA A CA 1
ATOM 821 C C . ALA A 1 107 ? -4.016 -13.734 9.828 1 92.19 107 ALA A C 1
ATOM 823 O O . ALA A 1 107 ? -4.68 -14.172 8.883 1 92.19 107 ALA A O 1
ATOM 824 N N . TRP A 1 108 ? -3.877 -12.492 10.078 1 94.38 108 TRP A N 1
ATOM 825 C CA . TRP A 1 108 ? -4.496 -11.461 9.242 1 94.38 108 TRP A CA 1
ATOM 826 C C . TRP A 1 108 ? -3.436 -10.594 8.578 1 94.38 108 TRP A C 1
ATOM 828 O O . TRP A 1 108 ? -2.424 -10.25 9.195 1 94.38 108 TRP A O 1
ATOM 838 N N . VAL A 1 109 ? -3.723 -10.305 7.348 1 97 109 VAL A N 1
ATOM 839 C CA . VAL A 1 109 ? -2.867 -9.422 6.559 1 97 109 VAL A CA 1
ATOM 840 C C . VAL A 1 109 ? -3.715 -8.336 5.898 1 97 109 VAL A C 1
ATOM 842 O O . VAL A 1 109 ? -4.832 -8.602 5.449 1 97 109 VAL A O 1
ATOM 845 N N . GLN A 1 110 ? -3.281 -7.129 5.875 1 97.31 110 GLN A N 1
ATOM 846 C CA . GLN A 1 110 ? -3.873 -6.062 5.078 1 97.31 110 GLN A CA 1
ATOM 847 C C . GLN A 1 110 ? -3.021 -5.754 3.85 1 97.31 110 GLN A C 1
ATOM 849 O O . GLN A 1 110 ? -1.793 -5.711 3.936 1 97.31 110 GLN A O 1
ATOM 854 N N . SER A 1 111 ? -3.674 -5.598 2.744 1 98.62 111 SER A N 1
ATOM 855 C CA . SER A 1 111 ? -2.924 -5.383 1.511 1 98.62 111 SER A CA 1
ATOM 856 C C . SER A 1 111 ? -3.541 -4.266 0.676 1 98.62 111 SER A C 1
ATOM 858 O O . SER A 1 111 ? -4.762 -4.09 0.667 1 98.62 111 SER A O 1
ATOM 860 N N . THR A 1 112 ? -2.709 -3.475 0.048 1 98.88 112 THR A N 1
ATOM 861 C CA . THR A 1 112 ? -3.062 -2.555 -1.027 1 98.88 112 THR A CA 1
ATOM 862 C C . THR A 1 112 ? -2.623 -3.107 -2.379 1 98.88 112 THR A C 1
ATOM 864 O O . THR A 1 112 ? -1.432 -3.33 -2.607 1 98.88 112 THR A O 1
ATOM 867 N N . ASN A 1 113 ? -3.543 -3.412 -3.258 1 98.94 113 ASN A N 1
ATOM 868 C CA . ASN A 1 113 ? -3.297 -3.762 -4.652 1 98.94 113 ASN A CA 1
ATOM 869 C C . ASN A 1 113 ? -3.701 -2.633 -5.594 1 98.94 113 ASN A C 1
ATOM 871 O O . ASN A 1 113 ? -4.816 -2.111 -5.504 1 98.94 113 ASN A O 1
ATOM 875 N N . VAL A 1 114 ? -2.793 -2.252 -6.469 1 98.94 114 VAL A N 1
ATOM 876 C CA . VAL A 1 114 ? -3.109 -1.233 -7.465 1 98.94 114 VAL A CA 1
ATOM 877 C C . VAL A 1 114 ? -3.047 -1.842 -8.859 1 98.94 114 VAL A C 1
ATOM 879 O O . VAL A 1 114 ? -2.055 -2.48 -9.227 1 98.94 114 VAL A O 1
ATOM 882 N N . TYR A 1 115 ? -4.098 -1.71 -9.609 1 98.69 115 TYR A N 1
ATOM 883 C CA . TYR A 1 115 ? -4.199 -2.201 -10.977 1 98.69 115 TYR A CA 1
ATOM 884 C C . TYR A 1 115 ? -4.316 -1.047 -11.961 1 98.69 115 TYR A C 1
ATOM 886 O O . TYR A 1 115 ? -5.012 -0.063 -11.695 1 98.69 115 TYR A O 1
ATOM 894 N N . LEU A 1 116 ? -3.645 -1.16 -13.047 1 98.06 116 LEU A N 1
ATOM 895 C CA . LEU A 1 116 ? -3.764 -0.214 -14.148 1 98.06 116 LEU A CA 1
ATOM 896 C C . LEU A 1 116 ? -4.273 -0.908 -15.406 1 98.06 116 LEU A C 1
ATOM 898 O O . LEU A 1 116 ? -3.861 -2.029 -15.719 1 98.06 116 LEU A O 1
ATOM 902 N N . LYS A 1 117 ? -5.117 -0.262 -16 1 96.38 117 LYS A N 1
ATOM 903 C CA . LYS A 1 117 ? -5.539 -0.733 -17.312 1 96.38 117 LYS A CA 1
ATOM 904 C C . LYS A 1 117 ? -4.535 -0.332 -18.391 1 96.38 117 LYS A C 1
ATOM 906 O O . LYS A 1 117 ? -4.277 0.856 -18.594 1 96.38 117 LYS A O 1
ATOM 911 N N . THR A 1 118 ? -3.938 -1.223 -18.969 1 90.94 118 THR A N 1
ATOM 912 C CA . THR A 1 118 ? -3.004 -0.999 -20.078 1 90.94 118 THR A CA 1
ATOM 913 C C . THR A 1 118 ? -3.623 -1.424 -21.406 1 90.94 118 THR A C 1
ATOM 915 O O . THR A 1 118 ? -4.777 -1.856 -21.438 1 90.94 118 THR A O 1
ATOM 918 N N . GLY A 1 119 ? -2.93 -1.231 -22.484 1 87.12 119 GLY A N 1
ATOM 919 C CA . GLY A 1 119 ? -3.385 -1.719 -23.781 1 87.12 119 GLY A CA 1
ATOM 920 C C . GLY A 1 119 ? -3.594 -3.221 -23.812 1 87.12 119 GLY A C 1
ATOM 921 O O . GLY A 1 119 ? -4.363 -3.729 -24.625 1 87.12 119 GLY A O 1
ATOM 922 N N . LEU A 1 120 ? -3 -3.982 -22.922 1 86.62 120 LEU A N 1
ATOM 923 C CA . LEU A 1 120 ? -3.064 -5.438 -22.859 1 86.62 120 LEU A CA 1
ATOM 924 C C . LEU A 1 120 ? -4.039 -5.898 -21.781 1 86.62 120 LEU A C 1
ATOM 926 O O . LEU A 1 120 ? -4.16 -7.098 -21.531 1 86.62 120 LEU A O 1
ATOM 930 N N . GLY A 1 121 ? -4.77 -4.914 -21.234 1 94.44 121 GLY A N 1
ATOM 931 C CA . GLY A 1 121 ? -5.684 -5.242 -20.156 1 94.44 121 GLY A CA 1
ATOM 932 C C . GLY A 1 121 ? -5.207 -4.754 -18.797 1 94.44 121 GLY A C 1
ATOM 933 O O . GLY A 1 121 ? -4.227 -4.012 -18.719 1 94.44 121 GLY A O 1
ATOM 934 N N . TRP A 1 122 ? -5.93 -5.184 -17.812 1 97.56 122 TRP A N 1
ATOM 935 C CA . TRP A 1 122 ? -5.602 -4.77 -16.453 1 97.56 122 TRP A CA 1
ATOM 936 C C . TRP A 1 122 ? -4.379 -5.523 -15.93 1 97.56 122 TRP A C 1
ATOM 938 O O . TRP A 1 122 ? -4.234 -6.723 -16.172 1 97.56 122 TRP A O 1
ATOM 948 N N . ARG A 1 123 ? -3.52 -4.812 -15.211 1 97.88 123 ARG A N 1
ATOM 949 C CA . ARG A 1 123 ? -2.32 -5.406 -14.633 1 97.88 123 ARG A CA 1
ATOM 950 C C . ARG A 1 123 ? -2.078 -4.871 -13.219 1 97.88 123 ARG A C 1
ATOM 952 O O . ARG A 1 123 ? -2.4 -3.721 -12.922 1 97.88 123 ARG A O 1
ATOM 959 N N . LEU A 1 124 ? -1.544 -5.699 -12.383 1 98.62 124 LEU A N 1
ATOM 960 C CA . LEU A 1 124 ? -1.105 -5.316 -11.047 1 98.62 124 LEU A CA 1
ATOM 961 C C . LEU A 1 124 ? 0.18 -4.496 -11.109 1 98.62 124 LEU A C 1
ATOM 963 O O . LEU A 1 124 ? 1.116 -4.855 -11.828 1 98.62 124 LEU A O 1
ATOM 967 N N . VAL A 1 125 ? 0.224 -3.369 -10.383 1 98.81 125 VAL A N 1
ATOM 968 C CA . VAL A 1 125 ? 1.453 -2.582 -10.406 1 98.81 125 VAL A CA 1
ATOM 969 C C . VAL A 1 125 ? 2.021 -2.469 -8.992 1 98.81 125 VAL A C 1
ATOM 971 O O . VAL A 1 125 ? 3.195 -2.137 -8.812 1 98.81 125 VAL A O 1
ATOM 974 N N . VAL A 1 126 ? 1.214 -2.789 -7.965 1 98.94 126 VAL A N 1
ATOM 975 C CA . VAL A 1 126 ? 1.692 -2.773 -6.586 1 98.94 126 VAL A CA 1
ATOM 976 C C . VAL A 1 126 ? 0.955 -3.832 -5.773 1 98.94 126 VAL A C 1
ATOM 978 O O . VAL A 1 126 ? -0.259 -3.998 -5.91 1 98.94 126 VAL A O 1
ATOM 981 N N . HIS A 1 127 ? 1.59 -4.457 -4.98 1 98.94 127 HIS A N 1
ATOM 982 C CA . HIS A 1 127 ? 1.088 -5.242 -3.857 1 98.94 127 HIS A CA 1
ATOM 983 C C . HIS A 1 127 ? 1.834 -4.902 -2.572 1 98.94 127 HIS A C 1
ATOM 985 O O . HIS A 1 127 ? 3.014 -5.23 -2.43 1 98.94 127 HIS A O 1
ATOM 991 N N . HIS A 1 128 ? 1.268 -4.168 -1.684 1 98.88 128 HIS A N 1
ATOM 992 C CA . HIS A 1 128 ? 1.836 -3.82 -0.387 1 98.88 128 HIS A CA 1
ATOM 993 C C . HIS A 1 128 ? 1.061 -4.48 0.75 1 98.88 128 HIS A C 1
ATOM 995 O O . HIS A 1 128 ? -0.077 -4.098 1.034 1 98.88 128 HIS A O 1
ATOM 1001 N N . ALA A 1 129 ? 1.648 -5.41 1.337 1 98.56 129 ALA A N 1
ATOM 1002 C CA . ALA A 1 129 ? 1.009 -6.16 2.414 1 98.56 129 ALA A CA 1
ATOM 1003 C C . ALA A 1 129 ? 1.704 -5.902 3.748 1 98.56 129 ALA A C 1
ATOM 1005 O O . ALA A 1 129 ? 2.928 -5.766 3.803 1 98.56 129 ALA A O 1
ATOM 1006 N N . SER A 1 130 ? 0.981 -5.816 4.805 1 97.69 130 SER A N 1
ATOM 1007 C CA . SER A 1 130 ? 1.48 -5.672 6.168 1 97.69 130 SER A CA 1
ATOM 1008 C C . SER A 1 130 ? 0.653 -6.5 7.148 1 97.69 130 SER A C 1
ATOM 1010 O O . SER A 1 130 ? -0.481 -6.875 6.848 1 97.69 130 SER A O 1
ATOM 1012 N N . PRO A 1 131 ? 1.293 -6.832 8.258 1 95.56 131 PRO A N 1
ATOM 1013 C CA . PRO A 1 131 ? 0.537 -7.617 9.234 1 95.56 131 PRO A CA 1
ATOM 1014 C C . PRO A 1 131 ? -0.713 -6.895 9.727 1 95.56 131 PRO A C 1
ATOM 1016 O O . PRO A 1 131 ? -0.686 -5.68 9.938 1 95.56 131 PRO A O 1
ATOM 1019 N N . GLY A 1 132 ? -1.78 -7.637 9.797 1 90.75 132 GLY A N 1
ATOM 1020 C CA . GLY A 1 132 ? -3.004 -7.125 10.391 1 90.75 132 GLY A CA 1
ATOM 1021 C C . GLY A 1 132 ? -3.105 -7.406 11.875 1 90.75 132 GLY A C 1
ATOM 1022 O O . GLY A 1 132 ? -2.227 -8.055 12.453 1 90.75 132 GLY A O 1
ATOM 1023 N N . SER A 1 133 ? -3.969 -6.617 12.555 1 74.56 133 SER A N 1
ATOM 1024 C CA . SER A 1 133 ? -4.203 -6.902 13.969 1 74.56 133 SER A CA 1
ATOM 1025 C C . SER A 1 133 ? -5.371 -7.867 14.148 1 74.56 133 SER A C 1
ATOM 1027 O O . SER A 1 133 ? -6.223 -7.988 13.266 1 74.56 133 SER A O 1
ATOM 1029 N N . ALA A 1 134 ? -5.207 -8.812 15.062 1 58.12 134 ALA A N 1
ATOM 1030 C CA . ALA A 1 134 ? -6.211 -9.828 15.375 1 58.12 134 ALA A CA 1
ATOM 1031 C C . ALA A 1 134 ? -7.613 -9.227 15.383 1 58.12 134 ALA A C 1
ATOM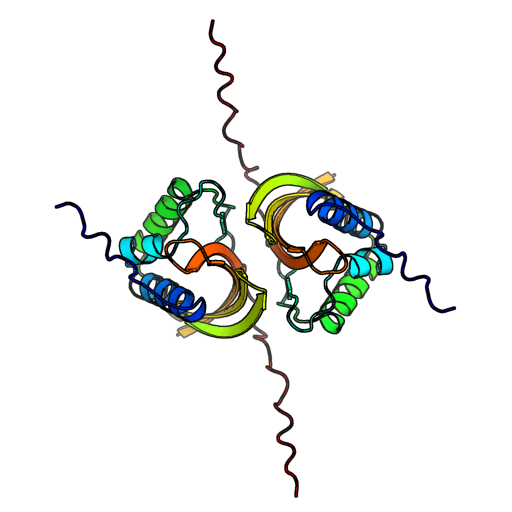 1033 O O . ALA A 1 134 ? -8.602 -9.938 15.188 1 58.12 134 ALA A O 1
ATOM 1034 N N . ALA A 1 135 ? -7.723 -7.984 15.906 1 53.69 135 ALA A N 1
ATOM 1035 C CA . ALA A 1 135 ? -9.109 -7.523 15.914 1 53.69 135 ALA A CA 1
ATOM 1036 C C . ALA A 1 135 ? -9.633 -7.359 14.492 1 53.69 135 ALA A C 1
ATOM 1038 O O . ALA A 1 135 ? -9.328 -6.375 13.82 1 53.69 135 ALA A O 1
ATOM 1039 N N . GLU A 1 136 ? -9.484 -8.352 13.719 1 50.94 136 GLU A N 1
ATOM 1040 C CA . GLU A 1 136 ? -9.859 -8.242 12.312 1 50.94 136 GLU A CA 1
ATOM 1041 C C . GLU A 1 136 ? -11.156 -7.449 12.148 1 50.94 136 GLU A C 1
ATOM 1043 O O . GLU A 1 136 ? -12.062 -7.547 12.977 1 50.94 136 GLU A O 1
ATOM 1048 N N . PRO A 1 137 ? -11.336 -6.562 11.164 1 48.09 137 PRO A N 1
ATOM 1049 C CA . PRO A 1 137 ? -12.289 -5.469 10.938 1 48.09 137 PRO A CA 1
ATOM 1050 C C . PRO A 1 137 ? -13.742 -5.926 11.016 1 48.09 137 PRO A C 1
ATOM 1052 O O . PRO A 1 137 ? -14.086 -6.996 10.5 1 48.09 137 PRO A O 1
ATOM 1055 N N . SER A 1 138 ? -14.414 -5.773 12.039 1 44.31 138 SER A N 1
ATOM 1056 C CA . SER A 1 138 ? -15.867 -5.688 12.18 1 44.31 138 SER A CA 1
ATOM 1057 C C . SER A 1 138 ? -16.484 -4.898 11.031 1 44.31 138 SER A C 1
ATOM 1059 O O . SER A 1 138 ? -16.094 -3.762 10.766 1 44.31 138 SER A O 1
ATOM 1061 N N . GLU A 1 139 ? -16.719 -5.395 9.828 1 44.5 139 GLU A N 1
ATOM 1062 C CA . GLU A 1 139 ? -17.516 -4.656 8.852 1 44.5 139 GLU A CA 1
ATOM 1063 C C . GLU A 1 139 ? -18.672 -3.916 9.531 1 44.5 139 GLU A C 1
ATOM 1065 O O . GLU A 1 139 ? -19.391 -4.492 10.352 1 44.5 139 GLU A O 1
ATOM 1070 N N . PRO A 1 140 ? -18.688 -2.607 9.68 1 38.78 140 PRO A N 1
ATOM 1071 C CA . PRO A 1 140 ? -19.938 -2.076 10.242 1 38.78 140 PRO A CA 1
ATOM 1072 C C . PRO A 1 140 ? -21.188 -2.773 9.688 1 38.78 140 PRO A C 1
ATOM 1074 O O . PRO A 1 140 ? -21.203 -3.174 8.523 1 38.78 140 PRO A O 1
ATOM 1077 N N . ALA A 1 141 ? -22.188 -3.26 10.516 1 34.38 141 ALA A N 1
ATOM 1078 C CA . ALA A 1 141 ? -23.5 -3.871 10.289 1 34.38 141 ALA A CA 1
ATOM 1079 C C . ALA A 1 141 ? -24.219 -3.201 9.125 1 34.38 141 ALA A C 1
ATOM 1081 O O . ALA A 1 141 ? -24.188 -1.976 8.992 1 34.38 141 ALA A O 1
ATOM 1082 N N . GLU A 1 142 ? -24.234 -3.77 7.91 1 36.78 142 GLU A N 1
ATOM 1083 C CA . GLU A 1 142 ? -25.297 -3.359 6.992 1 36.78 142 GLU A CA 1
ATOM 1084 C C . GLU A 1 142 ? -26.578 -3.021 7.742 1 36.78 142 GLU A C 1
ATOM 1086 O O . GLU A 1 142 ? -27.078 -3.828 8.531 1 36.78 142 GLU A O 1
ATOM 1091 N N . ARG A 1 143 ? -26.875 -1.784 8.141 1 32.97 143 ARG A N 1
ATOM 1092 C CA . ARG A 1 143 ? -28.219 -1.438 8.562 1 32.97 143 ARG A CA 1
ATOM 1093 C C . ARG A 1 143 ? -29.266 -2.15 7.699 1 32.97 143 ARG A C 1
ATOM 1095 O O . ARG A 1 143 ? -29.328 -1.94 6.488 1 32.97 143 ARG A O 1
ATOM 1102 N N . SER A 1 144 ? -29.484 -3.422 7.809 1 33.34 144 SER A N 1
ATOM 1103 C CA . SER A 1 144 ? -30.766 -3.963 7.387 1 33.34 144 SER A CA 1
ATOM 1104 C C . SER A 1 144 ? -31.906 -3.029 7.766 1 33.34 144 SER A C 1
ATOM 1106 O O . SER A 1 144 ? -32.219 -2.873 8.945 1 33.34 144 SER A O 1
ATOM 1108 N N . ALA A 1 145 ? -32.094 -1.806 7.145 1 37.66 145 ALA A N 1
ATOM 1109 C CA . ALA A 1 145 ? -33.406 -1.139 7.168 1 37.66 145 ALA A CA 1
ATOM 1110 C C . ALA A 1 145 ? -34.531 -2.152 7.094 1 37.66 145 ALA A C 1
ATOM 1112 O O . ALA A 1 145 ? -34.75 -2.779 6.055 1 37.66 145 ALA A O 1
ATOM 1113 N N . VAL A 1 146 ? -34.625 -2.975 8.078 1 28.11 146 VAL A N 1
ATOM 1114 C CA . VAL A 1 146 ? -35.969 -3.574 8.211 1 28.11 146 VAL A CA 1
ATOM 1115 C C . VAL A 1 146 ? -37.031 -2.482 8.188 1 28.11 146 VAL A C 1
ATOM 1117 O O . VAL A 1 146 ? -37.094 -1.661 9.109 1 28.11 146 VAL A O 1
ATOM 1120 N N . LEU A 1 147 ? -37.219 -1.962 7.016 1 31.05 147 LEU A N 1
ATOM 1121 C CA . LEU A 1 147 ? -38.562 -1.433 6.812 1 31.05 147 LEU A CA 1
ATOM 1122 C C . LEU A 1 147 ? -39.625 -2.402 7.344 1 31.05 147 LEU A C 1
ATOM 1124 O O . LEU A 1 147 ? -39.75 -3.523 6.848 1 31.05 147 LEU A O 1
ATOM 1128 N N . HIS A 1 148 ? -39.688 -2.439 8.664 1 25.25 148 HIS A N 1
ATOM 1129 C CA . HIS A 1 148 ? -41.062 -2.762 9.008 1 25.25 148 HIS A CA 1
ATOM 1130 C C . HIS A 1 148 ? -42.031 -1.758 8.398 1 25.25 148 HIS A C 1
ATOM 1132 O O . HIS A 1 148 ? -41.688 -0.584 8.227 1 25.25 148 HIS A O 1
ATOM 1138 N N . MET B 1 1 ? -15.586 29.812 13.758 1 28.36 1 MET B N 1
ATOM 1139 C CA . MET B 1 1 ? -14.297 29.906 13.07 1 28.36 1 MET B CA 1
ATOM 1140 C C . MET B 1 1 ? -14.102 28.734 12.125 1 28.36 1 MET B C 1
ATOM 1142 O O . MET B 1 1 ? -13.953 27.594 12.57 1 28.36 1 MET B O 1
ATOM 1146 N N . VAL B 1 2 ? -14.82 28.703 11.094 1 36.28 2 VAL B N 1
ATOM 1147 C CA . VAL B 1 2 ? -14.719 27.656 10.07 1 36.28 2 VAL B CA 1
ATOM 1148 C C . VAL B 1 2 ? -13.258 27.469 9.672 1 36.28 2 VAL B C 1
ATOM 1150 O O . VAL B 1 2 ? -12.602 28.406 9.227 1 36.28 2 VAL B O 1
ATOM 1153 N N . GLY B 1 3 ? -12.523 26.734 10.375 1 39.22 3 GLY B N 1
ATOM 1154 C CA . GLY B 1 3 ? -11.109 26.578 10.078 1 39.22 3 GLY B CA 1
ATOM 1155 C C . GLY B 1 3 ? -10.805 26.625 8.594 1 39.22 3 GLY B C 1
ATOM 1156 O O . GLY B 1 3 ? -11.633 26.219 7.773 1 39.22 3 GLY B O 1
ATOM 1157 N N . ARG B 1 4 ? -10.164 27.656 8.125 1 38.12 4 ARG B N 1
ATOM 1158 C CA . ARG B 1 4 ? -9.734 27.922 6.758 1 38.12 4 ARG B CA 1
ATOM 1159 C C . ARG B 1 4 ? -9.172 26.656 6.109 1 38.12 4 ARG B C 1
ATOM 1161 O O . ARG B 1 4 ? -8.234 26.047 6.629 1 38.12 4 ARG B O 1
ATOM 1168 N N . LYS B 1 5 ? -10.016 25.797 5.555 1 45.88 5 LYS B N 1
ATOM 1169 C CA . LYS B 1 5 ? -9.477 24.75 4.68 1 45.88 5 LYS B CA 1
ATOM 1170 C C . LYS B 1 5 ? -8.297 25.281 3.871 1 45.88 5 LYS B C 1
ATOM 1172 O O . LYS B 1 5 ? -8.422 26.266 3.152 1 45.88 5 LYS B O 1
ATOM 1177 N N . HIS B 1 6 ? -7.121 25.453 4.434 1 48.59 6 HIS B N 1
ATOM 1178 C CA . HIS B 1 6 ? -5.992 25.781 3.57 1 48.59 6 HIS B CA 1
ATOM 1179 C C . HIS B 1 6 ? -6.102 25.062 2.227 1 48.59 6 HIS B C 1
ATOM 1181 O O . HIS B 1 6 ? -6.098 23.844 2.17 1 48.59 6 HIS B O 1
ATOM 1187 N N . PRO B 1 7 ? -6.707 25.703 1.338 1 51.91 7 PRO B N 1
ATOM 1188 C CA . PRO B 1 7 ? -6.848 25.047 0.041 1 51.91 7 PRO B CA 1
ATOM 1189 C C . PRO B 1 7 ? -5.539 24.422 -0.446 1 51.91 7 PRO B C 1
ATOM 1191 O O . PRO B 1 7 ? -4.516 25.109 -0.513 1 51.91 7 PRO B O 1
ATOM 1194 N N . VAL B 1 8 ? -5.223 23.234 -0.017 1 57.06 8 VAL B N 1
ATOM 1195 C CA . VAL B 1 8 ? -4.141 22.609 -0.771 1 57.06 8 VAL B CA 1
ATOM 1196 C C . VAL B 1 8 ? -4.172 23.094 -2.219 1 57.06 8 VAL B C 1
ATOM 1198 O O . VAL B 1 8 ? -5.055 22.703 -2.99 1 57.06 8 VAL B O 1
ATOM 1201 N N . ALA B 1 9 ? -4.121 24.359 -2.355 1 54.41 9 ALA B N 1
ATOM 1202 C CA . ALA B 1 9 ? -4.098 25 -3.668 1 54.41 9 ALA B CA 1
ATOM 1203 C C . ALA B 1 9 ? -3.727 24 -4.762 1 54.41 9 ALA B C 1
ATOM 1205 O O . ALA B 1 9 ? -3.297 22.891 -4.469 1 54.41 9 ALA B O 1
ATOM 1206 N N . HIS B 1 10 ? -3.752 24.359 -6.043 1 62.78 10 HIS B N 1
ATOM 1207 C CA . HIS B 1 10 ? -3.541 23.797 -7.371 1 62.78 10 HIS B CA 1
ATOM 1208 C C . HIS B 1 10 ? -2.193 23.094 -7.465 1 62.78 10 HIS B C 1
ATOM 1210 O O . HIS B 1 10 ? -1.391 23.375 -8.352 1 62.78 10 HIS B O 1
ATOM 1216 N N . LEU B 1 11 ? -2.021 22.344 -6.297 1 67.19 11 LEU B N 1
ATOM 1217 C CA . LEU B 1 11 ? -0.77 21.625 -6.523 1 67.19 11 LEU B CA 1
ATOM 1218 C C . LEU B 1 11 ? -0.835 20.812 -7.812 1 67.19 11 LEU B C 1
ATOM 1220 O O . LEU B 1 11 ? -1.866 20.203 -8.117 1 67.19 11 LEU B O 1
ATOM 1224 N N . ALA B 1 12 ? 0.212 21 -8.547 1 83.94 12 ALA B N 1
ATOM 1225 C CA . ALA B 1 12 ? 0.165 20.656 -9.961 1 83.94 12 ALA B CA 1
ATOM 1226 C C . ALA B 1 12 ? 0.653 19.234 -10.195 1 83.94 12 ALA B C 1
ATOM 1228 O O . ALA B 1 12 ? 0.371 18.641 -11.242 1 83.94 12 ALA B O 1
ATOM 1229 N N . SER B 1 13 ? 1.279 18.641 -9.109 1 96.88 13 SER B N 1
ATOM 1230 C CA . SER B 1 13 ? 1.823 17.312 -9.414 1 96.88 13 SER B CA 1
ATOM 1231 C C . SER B 1 13 ? 1.695 16.375 -8.219 1 96.88 13 SER B C 1
ATOM 1233 O O . SER B 1 13 ? 1.459 16.828 -7.098 1 96.88 13 SER B O 1
ATOM 1235 N N . PRO B 1 14 ? 1.815 15.109 -8.398 1 98.19 14 PRO B N 1
ATOM 1236 C CA . PRO B 1 14 ? 1.867 14.164 -7.281 1 98.19 14 PRO B CA 1
ATOM 1237 C C . PRO B 1 14 ? 3.018 14.445 -6.316 1 98.19 14 PRO B C 1
ATOM 1239 O O . PRO B 1 14 ? 2.873 14.266 -5.105 1 98.19 14 PRO B O 1
ATOM 1242 N N . ASP B 1 15 ? 4.148 14.891 -6.84 1 98.19 15 ASP B N 1
ATOM 1243 C CA . ASP B 1 15 ? 5.277 15.242 -5.984 1 98.19 15 ASP B CA 1
ATOM 1244 C C . ASP B 1 15 ? 4.918 16.391 -5.051 1 98.19 15 ASP B C 1
ATOM 1246 O O . ASP B 1 15 ? 5.328 16.406 -3.887 1 98.19 15 ASP B O 1
ATOM 1250 N N . ASP B 1 16 ? 4.203 17.312 -5.578 1 97.56 16 ASP B N 1
ATOM 1251 C CA . ASP B 1 16 ? 3.756 18.422 -4.738 1 97.56 16 ASP B CA 1
ATOM 1252 C C . ASP B 1 16 ? 2.83 17.922 -3.627 1 97.56 16 ASP B C 1
ATOM 1254 O O . ASP B 1 16 ? 2.943 18.359 -2.479 1 97.56 16 ASP B O 1
ATOM 1258 N N . MET B 1 17 ? 1.935 17.016 -3.99 1 98.06 17 MET B N 1
ATOM 1259 C CA . MET B 1 17 ? 1.027 16.438 -3.002 1 98.06 17 MET B CA 1
ATOM 1260 C C . MET B 1 17 ? 1.801 15.672 -1.936 1 98.06 17 MET B C 1
ATOM 1262 O O . MET B 1 17 ? 1.491 15.773 -0.747 1 98.06 17 MET B O 1
ATOM 1266 N N . GLU B 1 18 ? 2.783 14.953 -2.383 1 98.5 18 GLU B N 1
ATOM 1267 C CA . GLU B 1 18 ? 3.625 14.203 -1.453 1 98.5 18 GLU B CA 1
ATOM 1268 C C . GLU B 1 18 ? 4.363 15.141 -0.498 1 98.5 18 GLU B C 1
ATOM 1270 O O . GLU B 1 18 ? 4.402 14.898 0.709 1 98.5 18 GLU B O 1
ATOM 1275 N N . HIS B 1 19 ? 4.926 16.156 -1.048 1 98.06 19 HIS B N 1
ATOM 1276 C CA . HIS B 1 19 ? 5.617 17.141 -0.225 1 98.06 19 HIS B CA 1
ATOM 1277 C C . HIS B 1 19 ? 4.688 17.719 0.836 1 98.06 19 HIS B C 1
ATOM 1279 O O . HIS B 1 19 ? 5.055 17.797 2.012 1 98.06 19 HIS B O 1
ATOM 1285 N N . GLU B 1 20 ? 3.498 18.078 0.422 1 97.88 20 GLU B N 1
ATOM 1286 C CA . GLU B 1 20 ? 2.523 18.656 1.344 1 97.88 20 GLU B CA 1
ATOM 1287 C C . GLU B 1 20 ? 2.129 17.656 2.428 1 97.88 20 GLU B C 1
ATOM 1289 O O . GLU B 1 20 ? 2.016 18.016 3.6 1 97.88 20 GLU B O 1
ATOM 1294 N N . PHE B 1 21 ? 1.932 16.438 2.035 1 98.5 21 PHE B N 1
ATOM 1295 C CA . PHE B 1 21 ? 1.579 15.391 2.979 1 98.5 21 PHE B CA 1
ATOM 1296 C C . PHE B 1 21 ? 2.643 15.258 4.062 1 98.5 21 PHE B C 1
ATOM 1298 O O . PHE B 1 21 ? 2.328 15.297 5.254 1 98.5 21 PHE B O 1
ATOM 1305 N N . TYR B 1 22 ? 3.881 15.156 3.691 1 98.62 22 TYR B N 1
ATOM 1306 C CA . TYR B 1 22 ? 4.945 14.914 4.66 1 98.62 22 TYR B CA 1
ATOM 1307 C C . TYR B 1 22 ? 5.238 16.172 5.469 1 98.62 22 TYR B C 1
ATOM 1309 O O . TYR B 1 22 ? 5.582 16.094 6.652 1 98.62 22 TYR B O 1
ATOM 1317 N N . GLU B 1 23 ? 5.105 17.344 4.855 1 98.25 23 GLU B N 1
ATOM 1318 C CA . GLU B 1 23 ? 5.227 18.594 5.621 1 98.25 23 GLU B CA 1
ATOM 1319 C C . GLU B 1 23 ? 4.16 18.672 6.711 1 98.25 23 GLU B C 1
ATOM 1321 O O . GLU B 1 23 ? 4.457 19.047 7.848 1 98.25 23 GLU B O 1
ATOM 1326 N N . ALA B 1 24 ? 2.961 18.328 6.273 1 98.38 24 ALA B N 1
ATOM 1327 C CA . ALA B 1 24 ? 1.87 18.344 7.242 1 98.38 24 ALA B CA 1
ATOM 1328 C C . ALA B 1 24 ? 2.131 17.344 8.375 1 98.38 24 ALA B C 1
ATOM 1330 O O . ALA B 1 24 ? 1.854 17.641 9.539 1 98.38 24 ALA B O 1
ATOM 1331 N N . LEU B 1 25 ? 2.682 16.125 8.078 1 98.31 25 LEU B N 1
ATOM 1332 C CA . LEU B 1 25 ? 3.049 15.141 9.086 1 98.31 25 LEU B CA 1
ATOM 1333 C C . LEU B 1 25 ? 4.105 15.688 10.031 1 98.31 25 LEU B C 1
ATOM 1335 O O . LEU B 1 25 ? 3.961 15.594 11.25 1 98.31 25 LEU B O 1
ATOM 1339 N N . GLN B 1 26 ? 5.105 16.344 9.477 1 97.38 26 GLN B N 1
ATOM 1340 C CA . GLN B 1 26 ? 6.262 16.812 10.227 1 97.38 26 GLN B CA 1
ATOM 1341 C C . GLN B 1 26 ? 5.887 17.984 11.141 1 97.38 26 GLN B C 1
ATOM 1343 O O . GLN B 1 26 ? 6.562 18.234 12.133 1 97.38 26 GLN B O 1
ATOM 1348 N N . HIS B 1 27 ? 4.801 18.625 10.852 1 97.5 27 HIS B N 1
ATOM 1349 C CA . HIS B 1 27 ? 4.391 19.797 11.633 1 97.5 27 HIS B CA 1
ATOM 1350 C C . HIS B 1 27 ? 3.141 19.484 12.445 1 97.5 27 HIS B C 1
ATOM 1352 O O . HIS B 1 27 ? 2.666 20.344 13.203 1 97.5 27 HIS B O 1
ATOM 1358 N N . GLY B 1 28 ? 2.594 18.344 12.234 1 97.94 28 GLY B N 1
ATOM 1359 C CA . GLY B 1 28 ? 1.373 17.984 12.938 1 97.94 28 GLY B CA 1
ATOM 1360 C C . GLY B 1 28 ? 0.184 18.844 12.555 1 97.94 28 GLY B C 1
ATOM 1361 O O . GLY B 1 28 ? -0.639 19.188 13.398 1 97.94 28 GLY B O 1
ATOM 1362 N N . ASP B 1 29 ? 0.147 19.266 11.336 1 98.12 29 ASP B N 1
ATOM 1363 C CA . ASP B 1 29 ? -0.932 20.109 10.836 1 98.12 29 ASP B CA 1
ATOM 1364 C C . ASP B 1 29 ? -2.047 19.266 10.219 1 98.12 29 ASP B C 1
ATOM 1366 O O . ASP B 1 29 ? -1.983 18.906 9.047 1 98.12 29 ASP B O 1
ATOM 1370 N N . LEU B 1 30 ? -3.062 18.969 10.977 1 98.44 30 LEU B N 1
ATOM 1371 C CA . LEU B 1 30 ? -4.109 18.031 10.578 1 98.44 30 LEU B CA 1
ATOM 1372 C C . LEU B 1 30 ? -4.887 18.562 9.375 1 98.44 30 LEU B C 1
ATOM 1374 O O . LEU B 1 30 ? -5.203 17.812 8.461 1 98.44 30 LEU B O 1
ATOM 1378 N N . GLU B 1 31 ? -5.234 19.828 9.383 1 98.06 31 GLU B N 1
ATOM 1379 C CA . GLU B 1 31 ? -6.027 20.375 8.289 1 98.06 31 GLU B CA 1
ATOM 1380 C C . GLU B 1 31 ? -5.27 20.312 6.969 1 98.06 31 GLU B C 1
ATOM 1382 O O . GLU B 1 31 ? -5.836 19.938 5.938 1 98.06 31 GLU B O 1
ATOM 1387 N N . ARG B 1 32 ? -4.035 20.641 6.996 1 97.25 32 ARG B N 1
ATOM 1388 C CA . ARG B 1 32 ? -3.203 20.547 5.805 1 97.25 32 ARG B CA 1
ATOM 1389 C C . ARG B 1 32 ? -3.061 19.094 5.352 1 97.25 32 ARG B C 1
ATOM 1391 O O . ARG B 1 32 ? -3.088 18.797 4.152 1 97.25 32 ARG B O 1
ATOM 1398 N N . LEU B 1 33 ? -2.898 18.25 6.328 1 98.38 33 LEU B N 1
ATOM 1399 C CA . LEU B 1 33 ? -2.764 16.828 6.023 1 98.38 33 LEU B CA 1
ATOM 1400 C C . LEU B 1 33 ? -4.012 16.312 5.32 1 98.38 33 LEU B C 1
ATOM 1402 O O . LEU B 1 33 ? -3.916 15.641 4.285 1 98.38 33 LEU B O 1
ATOM 1406 N N . MET B 1 34 ? -5.16 16.656 5.848 1 98.25 34 MET B N 1
ATOM 1407 C CA . MET B 1 34 ? -6.41 16.125 5.309 1 98.25 34 MET B CA 1
ATOM 1408 C C . MET B 1 34 ? -6.73 16.75 3.957 1 98.25 34 MET B C 1
ATOM 1410 O O . MET B 1 34 ? -7.383 16.125 3.119 1 98.25 34 MET B O 1
ATOM 1414 N N . ALA B 1 35 ? -6.195 17.922 3.701 1 96.88 35 ALA B N 1
ATOM 1415 C CA . ALA B 1 35 ? -6.477 18.641 2.465 1 96.88 35 ALA B CA 1
ATOM 1416 C C . ALA B 1 35 ? -5.852 17.938 1.264 1 96.88 35 ALA B C 1
ATOM 1418 O O . ALA B 1 35 ? -6.258 18.172 0.122 1 96.88 35 ALA B O 1
ATOM 1419 N N . VAL B 1 36 ? -4.914 17.062 1.485 1 97.62 36 VAL B N 1
ATOM 1420 C CA . VAL B 1 36 ? -4.219 16.406 0.388 1 97.62 36 VAL B CA 1
ATOM 1421 C C . VAL B 1 36 ? -5.031 15.195 -0.082 1 97.62 36 VAL B C 1
ATOM 1423 O O . VAL B 1 36 ? -4.812 14.688 -1.183 1 97.62 36 VAL B O 1
ATOM 1426 N N . TRP B 1 37 ? -5.93 14.742 0.746 1 97.94 37 TRP B N 1
ATOM 1427 C CA . TRP B 1 37 ? -6.676 13.523 0.456 1 97.94 37 TRP B CA 1
ATOM 1428 C C . TRP B 1 37 ? -7.832 13.805 -0.497 1 97.94 37 TRP B C 1
ATOM 1430 O O . TRP B 1 37 ? -8.414 14.898 -0.469 1 97.94 37 TRP B O 1
ATOM 1440 N N . ALA B 1 38 ? -8.148 12.867 -1.308 1 97.38 38 ALA B N 1
ATOM 1441 C CA . ALA B 1 38 ? -9.367 12.922 -2.117 1 97.38 38 ALA B CA 1
ATOM 1442 C C . ALA B 1 38 ? -10.609 12.875 -1.239 1 97.38 38 ALA B C 1
ATOM 1444 O O . ALA B 1 38 ? -10.594 12.289 -0.156 1 97.38 38 ALA B O 1
ATOM 1445 N N . ASP B 1 39 ? -11.625 13.5 -1.753 1 94.94 39 ASP B N 1
ATOM 1446 C CA . ASP B 1 39 ? -12.938 13.398 -1.124 1 94.94 39 ASP B CA 1
ATOM 1447 C C . ASP B 1 39 ? -13.68 12.156 -1.615 1 94.94 39 ASP B C 1
ATOM 1449 O O . ASP B 1 39 ? -14.531 12.25 -2.506 1 94.94 39 ASP B O 1
ATOM 1453 N N . ASP B 1 40 ? -13.398 11.047 -1.184 1 96.88 40 ASP B N 1
ATOM 1454 C CA . ASP B 1 40 ? -13.93 9.742 -1.566 1 96.88 40 ASP B CA 1
ATOM 1455 C C . ASP B 1 40 ? -14 8.805 -0.364 1 96.88 40 ASP B C 1
ATOM 1457 O O . ASP B 1 40 ? -13.07 8.742 0.439 1 96.88 40 ASP B O 1
ATOM 1461 N N . GLU B 1 41 ? -15.07 8.102 -0.22 1 98.06 41 GLU B N 1
ATOM 1462 C CA . GLU B 1 41 ? -15.312 7.25 0.939 1 98.06 41 GLU B CA 1
ATOM 1463 C C . GLU B 1 41 ? -14.422 6.008 0.901 1 98.06 41 GLU B C 1
ATOM 1465 O O . GLU B 1 41 ? -14.305 5.289 1.897 1 98.06 41 GLU B O 1
ATOM 1470 N N . GLU B 1 42 ? -13.711 5.789 -0.234 1 98.31 42 GLU B N 1
ATOM 1471 C CA . GLU B 1 42 ? -12.945 4.555 -0.375 1 98.31 42 GLU B CA 1
ATOM 1472 C C . GLU B 1 42 ? -11.453 4.816 -0.195 1 98.31 42 GLU B C 1
ATOM 1474 O O . GLU B 1 42 ? -10.625 3.92 -0.39 1 98.31 42 GLU B O 1
ATOM 1479 N N . ILE B 1 43 ? -11.039 6.035 0.118 1 98.75 43 ILE B N 1
ATOM 1480 C CA . ILE B 1 43 ? -9.633 6.262 0.409 1 98.75 43 ILE B CA 1
ATOM 1481 C C . ILE B 1 43 ? -9.203 5.398 1.593 1 98.75 43 ILE B C 1
ATOM 1483 O O . ILE B 1 43 ? -10.031 5.012 2.42 1 98.75 43 ILE B O 1
ATOM 1487 N N . ALA B 1 44 ? -7.898 5.07 1.664 1 98.88 44 ALA B N 1
ATOM 1488 C CA . ALA B 1 44 ? -7.434 4.121 2.674 1 98.88 44 ALA B CA 1
ATOM 1489 C C . ALA B 1 44 ? -6.082 4.547 3.244 1 98.88 44 ALA B C 1
ATOM 1491 O O . ALA B 1 44 ? -5.242 5.09 2.523 1 98.88 44 ALA B O 1
ATOM 1492 N N . CYS B 1 45 ? -5.93 4.281 4.473 1 98.81 45 CYS B N 1
ATOM 1493 C CA . CYS B 1 45 ? -4.68 4.551 5.172 1 98.81 45 CYS B CA 1
ATOM 1494 C C . CYS B 1 45 ? -4.32 3.404 6.109 1 98.81 45 CYS B C 1
ATOM 1496 O O . CYS B 1 45 ? -5.191 2.857 6.793 1 98.81 45 CYS B O 1
ATOM 1498 N N . VAL B 1 46 ? -3.125 2.971 6.105 1 98.38 46 VAL B N 1
ATOM 1499 C CA . VAL B 1 46 ? -2.551 2.025 7.055 1 98.38 46 VAL B CA 1
ATOM 1500 C C . VAL B 1 46 ? -1.272 2.605 7.656 1 98.38 46 VAL B C 1
ATOM 1502 O O . VAL B 1 46 ? -0.31 2.877 6.938 1 98.38 46 VAL B O 1
ATOM 1505 N N . HIS B 1 47 ? -1.277 2.83 8.922 1 97.56 47 HIS B N 1
ATOM 1506 C CA . HIS B 1 47 ? -0.056 3.195 9.633 1 97.56 47 HIS B CA 1
ATOM 1507 C C . HIS B 1 47 ? 0.812 1.972 9.906 1 97.56 47 HIS B C 1
ATOM 1509 O O . HIS B 1 47 ? 0.315 0.844 9.914 1 97.56 47 HIS B O 1
ATOM 1515 N N . PRO B 1 48 ? 2.145 2.215 10.078 1 96 48 PRO B N 1
ATOM 1516 C CA . PRO B 1 48 ? 2.994 1.07 10.422 1 96 48 PRO B CA 1
ATOM 1517 C C . PRO B 1 48 ? 2.516 0.328 11.664 1 96 48 PRO B C 1
ATOM 1519 O O . PRO B 1 48 ? 2.463 0.911 12.75 1 96 48 PRO B O 1
ATOM 1522 N N . GLY B 1 49 ? 2.145 -0.897 11.453 1 92.69 49 GLY B N 1
ATOM 1523 C CA . GLY B 1 49 ? 1.683 -1.712 12.562 1 92.69 49 GLY B CA 1
ATOM 1524 C C . GLY B 1 49 ? 0.247 -1.422 12.961 1 92.69 49 GLY B C 1
ATOM 1525 O O . GLY B 1 49 ? -0.255 -1.975 13.945 1 92.69 49 GLY B O 1
ATOM 1526 N N . GLY B 1 50 ? -0.43 -0.587 12.281 1 94.12 50 GLY B N 1
ATOM 1527 C CA . GLY B 1 50 ? -1.782 -0.188 12.633 1 94.12 50 GLY B CA 1
ATOM 1528 C C . GLY B 1 50 ? -2.848 -0.877 11.805 1 94.12 50 GLY B C 1
ATOM 1529 O O . GLY B 1 50 ? -2.531 -1.618 10.875 1 94.12 50 GLY B O 1
ATOM 1530 N N . PRO B 1 51 ? -4.066 -0.63 12.164 1 94.75 51 PRO B N 1
ATOM 1531 C CA . PRO B 1 51 ? -5.176 -1.194 11.391 1 94.75 51 PRO B CA 1
ATOM 1532 C C . PRO B 1 51 ? -5.395 -0.472 10.062 1 94.75 51 PRO B C 1
ATOM 1534 O O . PRO B 1 51 ? -4.855 0.616 9.844 1 94.75 51 PRO B O 1
ATOM 1537 N N . ARG B 1 52 ? -6.168 -1.146 9.227 1 97.31 52 ARG B N 1
ATOM 1538 C CA . ARG B 1 52 ? -6.66 -0.517 8 1 97.31 52 ARG B CA 1
ATOM 1539 C C . ARG B 1 52 ? -7.738 0.515 8.312 1 97.31 52 ARG B C 1
ATOM 1541 O O . ARG B 1 52 ? -8.711 0.213 9.008 1 97.31 52 ARG B O 1
ATOM 1548 N N . LEU B 1 53 ? -7.574 1.72 7.82 1 98.12 53 LEU B N 1
ATOM 1549 C CA . LEU B 1 53 ? -8.555 2.793 7.941 1 98.12 53 LEU B CA 1
ATOM 1550 C C . LEU B 1 53 ? -9.188 3.105 6.59 1 98.12 53 LEU B C 1
ATOM 1552 O O . LEU B 1 53 ? -8.484 3.32 5.602 1 98.12 53 LEU B O 1
ATOM 1556 N N . ILE B 1 54 ? -10.508 3.113 6.547 1 98.62 54 ILE B N 1
ATOM 1557 C CA . ILE B 1 54 ? -11.219 3.389 5.305 1 98.62 54 ILE B CA 1
ATOM 1558 C C . ILE B 1 54 ? -12.055 4.656 5.461 1 98.62 54 ILE B C 1
ATOM 1560 O O . ILE B 1 54 ? -12.852 4.773 6.398 1 98.62 54 ILE B O 1
ATOM 1564 N N . GLY B 1 55 ? -11.836 5.605 4.496 1 98.62 55 GLY B N 1
ATOM 1565 C CA . GLY B 1 55 ? -12.656 6.805 4.438 1 98.62 55 GLY B CA 1
ATOM 1566 C C . GLY B 1 55 ? -12.086 7.961 5.23 1 98.62 55 GLY B C 1
ATOM 1567 O O . GLY B 1 55 ? -11.25 7.762 6.113 1 98.62 55 GLY B O 1
ATOM 1568 N N . PRO B 1 56 ? -12.562 9.164 4.883 1 98.62 56 PRO B N 1
ATOM 1569 C CA . PRO B 1 56 ? -11.984 10.375 5.469 1 98.62 56 PRO B CA 1
ATOM 1570 C C . PRO B 1 56 ? -12.195 10.453 6.98 1 98.62 56 PRO B C 1
ATOM 1572 O O . PRO B 1 56 ? -11.336 10.961 7.703 1 98.62 56 PRO B O 1
ATOM 1575 N N . ARG B 1 57 ? -13.305 10.008 7.469 1 98.56 57 ARG B N 1
ATOM 1576 C CA . ARG B 1 57 ? -13.594 10.117 8.898 1 98.56 57 ARG B CA 1
ATOM 1577 C C . ARG B 1 57 ? -12.609 9.289 9.719 1 98.56 57 ARG B C 1
ATOM 1579 O O . ARG B 1 57 ? -12.023 9.781 10.68 1 98.56 57 ARG B O 1
ATOM 1586 N N . ALA B 1 58 ? -12.43 8.023 9.359 1 98.62 58 ALA B N 1
ATOM 1587 C CA . ALA B 1 58 ? -11.508 7.141 10.07 1 98.62 58 ALA B CA 1
ATOM 1588 C C . ALA B 1 58 ? -10.07 7.637 9.953 1 98.62 58 ALA B C 1
ATOM 1590 O O . ALA B 1 58 ? -9.312 7.613 10.93 1 98.62 58 ALA B O 1
ATOM 1591 N N . ILE B 1 59 ? -9.711 8.094 8.797 1 98.81 59 ILE B N 1
ATOM 1592 C CA . ILE B 1 59 ? -8.352 8.578 8.547 1 98.81 59 ILE B CA 1
ATOM 1593 C C . ILE B 1 59 ? -8.086 9.836 9.375 1 98.81 59 ILE B C 1
ATOM 1595 O O . ILE B 1 59 ? -7.062 9.938 10.055 1 98.81 59 ILE B O 1
ATOM 1599 N N . ARG B 1 60 ? -9 10.766 9.336 1 98.81 60 ARG B N 1
ATOM 1600 C CA . ARG B 1 60 ? -8.844 11.984 10.125 1 98.81 60 ARG B CA 1
ATOM 1601 C C . ARG B 1 60 ? -8.688 11.664 11.609 1 98.81 60 ARG B C 1
ATOM 1603 O O . ARG B 1 60 ? -7.797 12.195 12.273 1 98.81 60 ARG B O 1
ATOM 1610 N N . ALA B 1 61 ? -9.57 10.82 12.102 1 98.69 61 ALA B N 1
ATOM 1611 C CA . ALA B 1 61 ? -9.523 10.469 13.516 1 98.69 61 ALA B CA 1
ATOM 1612 C C . ALA B 1 61 ? -8.18 9.852 13.891 1 98.69 61 ALA B C 1
ATOM 1614 O O . ALA B 1 61 ? -7.637 10.141 14.961 1 98.69 61 ALA B O 1
ATOM 1615 N N . SER B 1 62 ? -7.676 9.023 13.094 1 98.31 62 SER B N 1
ATOM 1616 C CA . SER B 1 62 ? -6.402 8.359 13.359 1 98.31 62 SER B CA 1
ATOM 1617 C C . SER B 1 62 ? -5.25 9.359 13.383 1 98.31 62 SER B C 1
ATOM 1619 O O . SER B 1 62 ? -4.383 9.289 14.258 1 98.31 62 SER B O 1
ATOM 1621 N N . PHE B 1 63 ? -5.195 10.258 12.43 1 98.44 63 PHE B N 1
ATOM 1622 C CA . PHE B 1 63 ? -4.125 11.242 12.406 1 98.44 63 PHE B CA 1
ATOM 1623 C C . PHE B 1 63 ? -4.27 12.219 13.57 1 98.44 63 PHE B C 1
ATOM 1625 O O . PHE B 1 63 ? -3.271 12.695 14.117 1 98.44 63 PHE B O 1
ATOM 1632 N N . GLU B 1 64 ? -5.531 12.539 13.898 1 98.38 64 GLU B N 1
ATOM 1633 C CA . GLU B 1 64 ? -5.754 13.352 15.086 1 98.38 64 GLU B CA 1
ATOM 1634 C C . GLU B 1 64 ? -5.129 12.703 16.328 1 98.38 64 GLU B C 1
ATOM 1636 O O . GLU B 1 64 ? -4.465 13.383 17.109 1 98.38 64 GLU B O 1
ATOM 1641 N N . GLN B 1 65 ? -5.328 11.438 16.469 1 97.69 65 GLN B N 1
ATOM 1642 C CA . GLN B 1 65 ? -4.758 10.703 17.594 1 97.69 65 GLN B CA 1
ATOM 1643 C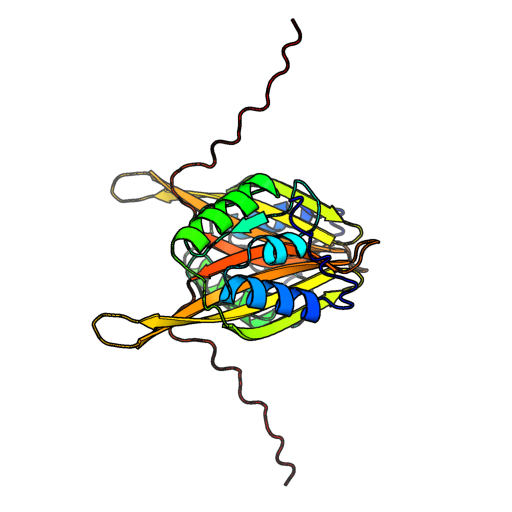 C . GLN B 1 65 ? -3.234 10.68 17.516 1 97.69 65 GLN B C 1
ATOM 1645 O O . GLN B 1 65 ? -2.559 10.836 18.547 1 97.69 65 GLN B O 1
ATOM 1650 N N . LEU B 1 66 ? -2.693 10.43 16.406 1 96.38 66 LEU B N 1
ATOM 1651 C CA . LEU B 1 66 ? -1.247 10.414 16.203 1 96.38 66 LEU B CA 1
ATOM 1652 C C . LEU B 1 66 ? -0.634 11.758 16.594 1 96.38 66 LEU B C 1
ATOM 1654 O O . LEU B 1 66 ? 0.381 11.805 17.297 1 96.38 66 LEU B O 1
ATOM 1658 N N . PHE B 1 67 ? -1.289 12.805 16.203 1 97.38 67 PHE B N 1
ATOM 1659 C CA . PHE B 1 67 ? -0.755 14.141 16.422 1 97.38 67 PHE B CA 1
ATOM 1660 C C . PHE B 1 67 ? -0.924 14.57 17.875 1 97.38 67 PHE B C 1
ATOM 1662 O O . PHE B 1 67 ? -0.289 15.523 18.312 1 97.38 67 PHE B O 1
ATOM 1669 N N . ALA B 1 68 ? -1.837 13.938 18.594 1 96.75 68 ALA B N 1
ATOM 1670 C CA . ALA B 1 68 ? -1.953 14.188 20.016 1 96.75 68 ALA B CA 1
ATOM 1671 C C . ALA B 1 68 ? -0.654 13.844 20.75 1 96.75 68 ALA B C 1
ATOM 1673 O O . ALA B 1 68 ? -0.371 14.391 21.812 1 96.75 68 ALA B O 1
ATOM 1674 N N . ASN B 1 69 ? 0.159 12.969 20.156 1 92.44 69 ASN B N 1
ATOM 1675 C CA . ASN B 1 69 ? 1.445 12.57 20.719 1 92.44 69 ASN B CA 1
ATOM 1676 C C . ASN B 1 69 ? 2.596 13.352 20.094 1 92.44 69 ASN B C 1
ATOM 1678 O O . ASN B 1 69 ? 3.766 13.039 20.328 1 92.44 69 ASN B O 1
ATOM 1682 N N . GLY B 1 70 ? 2.256 14.32 19.281 1 93.38 70 GLY B N 1
ATOM 1683 C CA . GLY B 1 70 ? 3.246 15.141 18.594 1 93.38 70 GLY B CA 1
ATOM 1684 C C . GLY B 1 70 ? 3.27 14.922 17.094 1 93.38 70 GLY B C 1
ATOM 1685 O O . GLY B 1 70 ? 2.611 14.016 16.578 1 93.38 70 GLY B O 1
ATOM 1686 N N . ALA B 1 71 ? 4.09 15.766 16.484 1 95.06 71 ALA B N 1
ATOM 1687 C CA . ALA B 1 71 ? 4.258 15.641 15.039 1 95.06 71 ALA B CA 1
ATOM 1688 C C . ALA B 1 71 ? 5.012 14.359 14.688 1 95.06 71 ALA B C 1
ATOM 1690 O O . ALA B 1 71 ? 5.668 13.758 15.547 1 95.06 71 ALA B O 1
ATOM 1691 N N . VAL B 1 72 ? 4.859 13.883 13.516 1 95.44 72 VAL B N 1
ATOM 1692 C CA . VAL B 1 72 ? 5.543 12.703 13 1 95.44 72 VAL B CA 1
ATOM 1693 C C . VAL B 1 72 ? 6.695 13.117 12.094 1 95.44 72 VAL B C 1
ATOM 1695 O O . VAL B 1 72 ? 6.477 13.57 10.969 1 95.44 72 VAL B O 1
ATOM 1698 N N . PRO B 1 73 ? 7.855 12.992 12.523 1 95.38 73 PRO B N 1
ATOM 1699 C CA . PRO B 1 73 ? 8.992 13.492 11.75 1 95.38 73 PRO B CA 1
ATOM 1700 C C . PRO B 1 73 ? 9.422 12.531 10.641 1 95.38 73 PRO B C 1
ATOM 1702 O O . PRO B 1 73 ? 10.609 12.242 10.492 1 95.38 73 PRO B O 1
ATOM 1705 N N . ALA B 1 74 ? 8.531 12.047 9.867 1 97 74 ALA B N 1
ATOM 1706 C CA . ALA B 1 74 ? 8.812 11.156 8.742 1 97 74 ALA B CA 1
ATOM 1707 C C . ALA B 1 74 ? 9.391 11.93 7.559 1 97 74 ALA B C 1
ATOM 1709 O O . ALA B 1 74 ? 8.789 12.906 7.094 1 97 74 ALA B O 1
ATOM 1710 N N . GLN B 1 75 ? 10.523 11.516 7.125 1 97.62 75 GLN B N 1
ATOM 1711 C CA . GLN B 1 75 ? 11.164 12.125 5.961 1 97.62 75 GLN B CA 1
ATOM 1712 C C . GLN B 1 75 ? 11.242 11.133 4.801 1 97.62 75 GLN B C 1
ATOM 1714 O O . GLN B 1 75 ? 11.914 10.102 4.906 1 97.62 75 GLN B O 1
ATOM 1719 N N . PRO B 1 76 ? 10.531 11.43 3.729 1 98.06 76 PRO B N 1
ATOM 1720 C CA . PRO B 1 76 ? 10.773 10.578 2.561 1 98.06 76 PRO B CA 1
ATOM 1721 C C . PRO B 1 76 ? 12.203 10.695 2.035 1 98.06 76 PRO B C 1
ATOM 1723 O O . PRO B 1 76 ? 12.648 11.789 1.671 1 98.06 76 PRO B O 1
ATOM 1726 N N . VAL B 1 77 ? 12.898 9.594 1.896 1 96.75 77 VAL B N 1
ATOM 1727 C CA . VAL B 1 77 ? 14.312 9.695 1.544 1 96.75 77 VAL B CA 1
ATOM 1728 C C . VAL B 1 77 ? 14.57 8.969 0.225 1 96.75 77 VAL B C 1
ATOM 1730 O O . VAL B 1 77 ? 15.562 9.242 -0.458 1 96.75 77 VAL B O 1
ATOM 1733 N N . GLN B 1 78 ? 13.867 8.031 -0.168 1 97.12 78 GLN B N 1
ATOM 1734 C CA . GLN B 1 78 ? 13.883 7.375 -1.474 1 97.12 78 GLN B CA 1
ATOM 1735 C C . GLN B 1 78 ? 12.469 7.234 -2.031 1 97.12 78 GLN B C 1
ATOM 1737 O O . GLN B 1 78 ? 11.586 6.676 -1.373 1 97.12 78 GLN B O 1
ATOM 1742 N N . VAL B 1 79 ? 12.273 7.73 -3.197 1 98.38 79 VAL B N 1
ATOM 1743 C CA . VAL B 1 79 ? 10.953 7.668 -3.822 1 98.38 79 VAL B CA 1
ATOM 1744 C C . VAL B 1 79 ? 11.07 7.062 -5.219 1 98.38 79 VAL B C 1
ATOM 1746 O O . VAL B 1 79 ? 11.828 7.566 -6.059 1 98.38 79 VAL B O 1
ATOM 1749 N N . ARG B 1 80 ? 10.43 5.961 -5.434 1 98.5 80 ARG B N 1
ATOM 1750 C CA . ARG B 1 80 ? 10.227 5.391 -6.762 1 98.5 80 ARG B CA 1
ATOM 1751 C C . ARG B 1 80 ? 8.82 5.688 -7.277 1 98.5 80 ARG B C 1
ATOM 1753 O O . ARG B 1 80 ? 7.844 5.559 -6.535 1 98.5 80 ARG B O 1
ATOM 1760 N N . ARG B 1 81 ? 8.734 6.121 -8.531 1 98.69 81 ARG B N 1
ATOM 1761 C CA . ARG B 1 81 ? 7.465 6.613 -9.062 1 98.69 81 ARG B CA 1
ATOM 1762 C C . ARG B 1 81 ? 7.027 5.805 -10.281 1 98.69 81 ARG B C 1
ATOM 1764 O O . ARG B 1 81 ? 7.828 5.559 -11.188 1 98.69 81 ARG B O 1
ATOM 1771 N N . LEU B 1 82 ? 5.82 5.371 -10.289 1 98.5 82 LEU B N 1
ATOM 1772 C CA . LEU B 1 82 ? 5.109 4.895 -11.4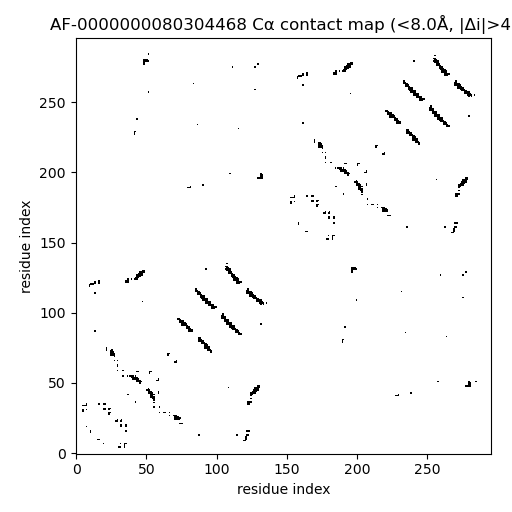69 1 98.5 82 LEU B CA 1
ATOM 1773 C C . LEU B 1 82 ? 3.963 5.828 -11.828 1 98.5 82 LEU B C 1
ATOM 1775 O O . LEU B 1 82 ? 3.018 5.988 -11.047 1 98.5 82 LEU B O 1
ATOM 1779 N N . VAL B 1 83 ? 4.109 6.543 -12.93 1 97.5 83 VAL B N 1
ATOM 1780 C CA . VAL B 1 83 ? 3.072 7.477 -13.367 1 97.5 83 VAL B CA 1
ATOM 1781 C C . VAL B 1 83 ? 2.43 6.965 -14.656 1 97.5 83 VAL B C 1
ATOM 1783 O O . VAL B 1 83 ? 3.127 6.656 -15.625 1 97.5 83 VAL B O 1
ATOM 1786 N N . ALA B 1 84 ? 1.146 6.844 -14.625 1 95.56 84 ALA B N 1
ATOM 1787 C CA . ALA B 1 84 ? 0.362 6.414 -15.781 1 95.56 84 ALA B CA 1
ATOM 1788 C C . ALA B 1 84 ? -0.928 7.219 -15.898 1 95.56 84 ALA B C 1
ATOM 1790 O O . ALA B 1 84 ? -1.899 6.957 -15.188 1 95.56 84 ALA B O 1
ATOM 1791 N N . GLY B 1 85 ? -0.927 8.172 -16.875 1 93.38 85 GLY B N 1
ATOM 1792 C CA . GLY B 1 85 ? -2.111 9 -17.062 1 93.38 85 GLY B CA 1
ATOM 1793 C C . GLY B 1 85 ? -2.445 9.836 -15.836 1 93.38 85 GLY B C 1
ATOM 1794 O O . GLY B 1 85 ? -1.623 10.625 -15.375 1 93.38 85 GLY B O 1
ATOM 1795 N N . SER B 1 86 ? -3.574 9.539 -15.289 1 95.62 86 SER B N 1
ATOM 1796 C CA . SER B 1 86 ? -4.09 10.312 -14.172 1 95.62 86 SER B CA 1
ATOM 1797 C C . SER B 1 86 ? -3.781 9.633 -12.844 1 95.62 86 SER B C 1
ATOM 1799 O O . SER B 1 86 ? -4.434 9.906 -11.828 1 95.62 86 SER B O 1
ATOM 1801 N N . THR B 1 87 ? -2.834 8.758 -12.859 1 97.94 87 THR B N 1
ATOM 1802 C CA . THR B 1 87 ? -2.48 8.016 -11.656 1 97.94 87 THR B CA 1
ATOM 1803 C C . THR B 1 87 ? -0.979 8.086 -11.398 1 97.94 87 THR B C 1
ATOM 1805 O O . THR B 1 87 ? -0.177 7.977 -12.328 1 97.94 87 THR B O 1
ATOM 1808 N N . ALA B 1 88 ? -0.619 8.305 -10.219 1 98.69 88 ALA B N 1
ATOM 1809 C CA . ALA B 1 88 ? 0.766 8.18 -9.773 1 98.69 88 ALA B CA 1
ATOM 1810 C C . ALA B 1 88 ? 0.866 7.277 -8.547 1 98.69 88 ALA B C 1
ATOM 1812 O O . ALA B 1 88 ? 0.125 7.453 -7.574 1 98.69 88 ALA B O 1
ATOM 1813 N N . VAL B 1 89 ? 1.705 6.293 -8.609 1 98.88 89 VAL B N 1
ATOM 1814 C CA . VAL B 1 89 ? 2.027 5.41 -7.488 1 98.88 89 VAL B CA 1
ATOM 1815 C C . VAL B 1 89 ? 3.461 5.668 -7.027 1 98.88 89 VAL B C 1
ATOM 1817 O O . VAL B 1 89 ? 4.406 5.547 -7.812 1 98.88 89 VAL B O 1
ATOM 1820 N N . HIS B 1 90 ? 3.635 6.094 -5.797 1 98.94 90 HIS B N 1
ATOM 1821 C CA . HIS B 1 90 ? 4.945 6.328 -5.207 1 98.94 90 HIS B CA 1
ATOM 1822 C C . HIS B 1 90 ? 5.285 5.254 -4.18 1 98.94 90 HIS B C 1
ATOM 1824 O O . HIS B 1 90 ? 4.531 5.043 -3.223 1 98.94 90 HIS B O 1
ATOM 1830 N N . SER B 1 91 ? 6.332 4.512 -4.359 1 98.69 91 SER B N 1
ATOM 1831 C CA . SER B 1 91 ? 6.953 3.67 -3.346 1 98.69 91 SER B CA 1
ATOM 1832 C C . SER B 1 91 ? 8.031 4.43 -2.584 1 98.69 91 SER B C 1
ATOM 1834 O O . SER B 1 91 ? 9.039 4.844 -3.166 1 98.69 91 SER B O 1
ATOM 1836 N N . VAL B 1 92 ? 7.84 4.602 -1.3 1 98.38 92 VAL B N 1
ATOM 1837 C CA . VAL B 1 92 ? 8.625 5.578 -0.553 1 98.38 92 VAL B CA 1
ATOM 1838 C C . VAL B 1 92 ? 9.32 4.895 0.623 1 98.38 92 VAL B C 1
ATOM 1840 O O . VAL B 1 92 ? 8.703 4.09 1.329 1 98.38 92 VAL B O 1
ATOM 1843 N N . VAL B 1 93 ? 10.586 5.152 0.809 1 97.62 93 VAL B N 1
ATOM 1844 C CA . VAL B 1 93 ? 11.258 4.863 2.07 1 97.62 93 VAL B CA 1
ATOM 1845 C C . VAL B 1 93 ? 11.32 6.125 2.926 1 97.62 93 VAL B C 1
ATOM 1847 O O . VAL B 1 93 ? 11.773 7.176 2.465 1 97.62 93 VAL B O 1
ATOM 1850 N N . GLU B 1 94 ? 10.82 5.965 4.086 1 97.38 94 GLU B N 1
ATOM 1851 C CA . GLU B 1 94 ? 10.797 7.066 5.043 1 97.38 94 GLU B CA 1
ATOM 1852 C C . GLU B 1 94 ? 11.797 6.84 6.172 1 97.38 94 GLU B C 1
ATOM 1854 O O . GLU B 1 94 ? 11.961 5.715 6.648 1 97.38 94 GLU B O 1
ATOM 1859 N N . ARG B 1 95 ? 12.43 7.895 6.535 1 95.94 95 ARG B N 1
ATOM 1860 C CA . ARG B 1 95 ? 13.32 7.891 7.691 1 95.94 95 ARG B CA 1
ATOM 1861 C C . ARG B 1 95 ? 12.688 8.633 8.867 1 95.94 95 ARG B C 1
ATOM 1863 O O . ARG B 1 95 ? 12.164 9.734 8.703 1 95.94 95 ARG B O 1
ATOM 1870 N N . LEU B 1 96 ? 12.617 7.941 9.977 1 93.81 96 LEU B N 1
ATOM 1871 C CA . LEU B 1 96 ? 12.219 8.586 11.219 1 93.81 96 LEU B CA 1
ATOM 1872 C C . LEU B 1 96 ? 13.375 8.609 12.211 1 93.81 96 LEU B C 1
ATOM 1874 O O . LEU B 1 96 ? 14.031 7.594 12.438 1 93.81 96 LEU B O 1
ATOM 1878 N N . ARG B 1 97 ? 13.727 9.75 12.75 1 88.88 97 ARG B N 1
ATOM 1879 C CA . ARG B 1 97 ? 14.711 9.859 13.82 1 88.88 97 ARG B CA 1
ATOM 1880 C C . ARG B 1 97 ? 14.039 9.938 15.188 1 88.88 97 ARG B C 1
ATOM 1882 O O . ARG B 1 97 ? 13.297 10.883 15.461 1 88.88 97 ARG B O 1
ATOM 1889 N N . VAL B 1 98 ? 14.219 8.953 15.945 1 81.88 98 VAL B N 1
ATOM 1890 C CA . VAL B 1 98 ? 13.578 8.875 17.25 1 81.88 98 VAL B CA 1
ATOM 1891 C C . VAL B 1 98 ? 14.633 8.953 18.359 1 81.88 98 VAL B C 1
ATOM 1893 O O . VAL B 1 98 ? 15.711 8.375 18.234 1 81.88 98 VAL B O 1
ATOM 1896 N N . MET B 1 99 ? 14.32 9.773 19.312 1 83.94 99 MET B N 1
ATOM 1897 C CA . MET B 1 99 ? 15.211 9.867 20.453 1 83.94 99 MET B CA 1
ATOM 1898 C C . MET B 1 99 ? 14.93 8.75 21.453 1 83.94 99 MET B C 1
ATOM 1900 O O . MET B 1 99 ? 13.789 8.555 21.875 1 83.94 99 MET B O 1
ATOM 1904 N N . THR B 1 100 ? 15.867 7.941 21.688 1 84.19 100 THR B N 1
ATOM 1905 C CA . THR B 1 100 ? 15.742 6.887 22.688 1 84.19 100 THR B CA 1
ATOM 1906 C C . THR B 1 100 ? 16.672 7.152 23.859 1 84.19 100 THR B C 1
ATOM 1908 O O . THR B 1 100 ? 17.453 8.102 23.844 1 84.19 100 THR B O 1
ATOM 1911 N N . GLU B 1 101 ? 16.484 6.383 24.875 1 89.69 101 GLU B N 1
ATOM 1912 C CA . GLU B 1 101 ? 17.375 6.473 26.031 1 89.69 101 GLU B CA 1
ATOM 1913 C C . GLU B 1 101 ? 18.828 6.258 25.609 1 89.69 101 GLU B C 1
ATOM 1915 O O . GLU B 1 101 ? 19.734 6.848 26.203 1 89.69 101 GLU B O 1
ATOM 1920 N N . GLU B 1 102 ? 19.141 5.43 24.656 1 91 102 GLU B N 1
ATOM 1921 C CA . GLU B 1 102 ? 20.469 5.09 24.172 1 91 102 GLU B CA 1
ATOM 1922 C C . GLU B 1 102 ? 20.969 6.137 23.172 1 91 102 GLU B C 1
ATOM 1924 O O . GLU B 1 102 ? 22.125 6.074 22.734 1 91 102 GLU B O 1
ATOM 1929 N N . GLY B 1 103 ? 20.141 7.066 22.891 1 88.94 103 GLY B N 1
ATOM 1930 C CA . GLY B 1 103 ? 20.469 8.078 21.891 1 88.94 103 GLY B CA 1
ATOM 1931 C C . GLY B 1 103 ? 19.562 8.047 20.688 1 88.94 103 GLY B C 1
ATOM 1932 O O . GLY B 1 103 ? 18.594 7.281 20.656 1 88.94 103 GLY B O 1
ATOM 1933 N N . PRO B 1 104 ? 19.875 8.93 19.812 1 86.5 104 PRO B N 1
ATOM 1934 C CA . PRO B 1 104 ? 19.031 8.969 18.625 1 86.5 104 PRO B CA 1
ATOM 1935 C C . PRO B 1 104 ? 19.125 7.691 17.797 1 86.5 104 PRO B C 1
ATOM 1937 O O . PRO B 1 104 ? 20.203 7.152 17.594 1 86.5 104 PRO B O 1
ATOM 1940 N N . GLN B 1 105 ? 17.938 7.113 17.516 1 89.44 105 GLN B N 1
ATOM 1941 C CA . GLN B 1 105 ? 17.844 5.941 16.656 1 89.44 105 GLN B CA 1
ATOM 1942 C C . GLN B 1 105 ? 17.047 6.242 15.391 1 89.44 105 GLN B C 1
ATOM 1944 O O . GLN B 1 105 ? 16.172 7.113 15.391 1 89.44 105 GLN B O 1
ATOM 1949 N N . THR B 1 106 ? 17.5 5.594 14.344 1 92.06 106 THR B N 1
ATOM 1950 C CA . THR B 1 106 ? 16.781 5.723 13.078 1 92.06 106 THR B CA 1
ATOM 1951 C C . THR B 1 106 ? 15.82 4.555 12.883 1 92.06 106 THR B C 1
ATOM 1953 O O . THR B 1 106 ? 16.172 3.4 13.133 1 92.06 106 THR B O 1
ATOM 1956 N N . ALA B 1 107 ? 14.602 4.926 12.633 1 92.06 107 ALA B N 1
ATOM 1957 C CA . ALA B 1 107 ? 13.609 3.938 12.211 1 92.06 107 ALA B CA 1
ATOM 1958 C C . ALA B 1 107 ? 13.25 4.105 10.742 1 92.06 107 ALA B C 1
ATOM 1960 O O . ALA B 1 107 ? 13.297 5.219 10.211 1 92.06 107 ALA B O 1
ATOM 1961 N N . TRP B 1 108 ? 12.953 3.023 10.117 1 94.12 108 TRP B N 1
ATOM 1962 C CA . TRP B 1 108 ? 12.625 3.025 8.695 1 94.12 108 TRP B CA 1
ATOM 1963 C C . TRP B 1 108 ? 11.195 2.564 8.461 1 94.12 108 TRP B C 1
ATOM 1965 O O . TRP B 1 108 ? 10.719 1.633 9.117 1 94.12 108 TRP B O 1
ATOM 1975 N N . VAL B 1 109 ? 10.586 3.252 7.555 1 96.94 109 VAL B N 1
ATOM 1976 C CA . VAL B 1 109 ? 9.227 2.922 7.141 1 96.94 109 VAL B CA 1
ATOM 1977 C C . VAL B 1 109 ? 9.156 2.838 5.617 1 96.94 109 VAL B C 1
ATOM 1979 O O . VAL B 1 109 ? 9.789 3.629 4.914 1 96.94 109 VAL B O 1
ATOM 1982 N N . GLN B 1 110 ? 8.484 1.893 5.066 1 97.25 110 GLN B N 1
ATOM 1983 C CA . GLN B 1 110 ? 8.148 1.847 3.646 1 97.25 110 GLN B CA 1
ATOM 1984 C C . GLN B 1 110 ? 6.684 2.195 3.416 1 97.25 110 GLN B C 1
ATOM 1986 O O . GLN B 1 110 ? 5.809 1.763 4.172 1 97.25 110 GLN B O 1
ATOM 1991 N N . SER B 1 111 ? 6.445 2.986 2.434 1 98.56 111 SER B N 1
ATOM 1992 C CA . SER B 1 111 ? 5.078 3.438 2.197 1 98.56 111 SER B CA 1
ATOM 1993 C C . SER B 1 111 ? 4.723 3.379 0.714 1 98.56 111 SER B C 1
ATOM 1995 O O . SER B 1 111 ? 5.582 3.598 -0.143 1 98.56 111 SER B O 1
ATOM 1997 N N . THR B 1 112 ? 3.494 3.016 0.411 1 98.88 112 THR B N 1
ATOM 1998 C CA . THR B 1 112 ? 2.854 3.186 -0.889 1 98.88 112 THR B CA 1
ATOM 1999 C C . THR B 1 112 ? 1.859 4.34 -0.855 1 98.88 112 THR B C 1
ATOM 2001 O O . THR B 1 112 ? 0.894 4.316 -0.089 1 98.88 112 THR B O 1
ATOM 2004 N N . ASN B 1 113 ? 2.1 5.391 -1.596 1 98.94 113 ASN B N 1
ATOM 2005 C CA . ASN B 1 113 ? 1.168 6.488 -1.833 1 98.94 113 ASN B CA 1
ATOM 2006 C C . ASN B 1 113 ? 0.586 6.438 -3.242 1 98.94 113 ASN B C 1
ATOM 2008 O O . ASN B 1 113 ? 1.327 6.324 -4.219 1 98.94 113 ASN B O 1
ATOM 2012 N N . VAL B 1 114 ? -0.729 6.492 -3.334 1 98.94 114 VAL B N 1
ATOM 2013 C CA . VAL B 1 114 ? -1.38 6.527 -4.641 1 98.94 114 VAL B CA 1
ATOM 2014 C C . VAL B 1 114 ? -2.107 7.859 -4.82 1 98.94 114 VAL B C 1
ATOM 2016 O O . VAL B 1 114 ? -2.889 8.266 -3.957 1 98.94 114 VAL B O 1
ATOM 2019 N N . TYR B 1 115 ? -1.81 8.555 -5.871 1 98.69 115 TYR B N 1
ATOM 2020 C CA . TYR B 1 115 ? -2.428 9.828 -6.215 1 98.69 115 TYR B CA 1
ATOM 2021 C C . TYR B 1 115 ? -3.258 9.711 -7.488 1 98.69 115 TYR B C 1
ATOM 2023 O O . TYR B 1 115 ? -2.852 9.039 -8.445 1 98.69 115 TYR B O 1
ATOM 2031 N N . LEU B 1 116 ? -4.387 10.312 -7.492 1 98.06 116 LEU B N 1
ATOM 2032 C CA . LEU B 1 116 ? -5.23 10.414 -8.68 1 98.06 116 LEU B CA 1
ATOM 2033 C C . LEU B 1 116 ? -5.418 11.875 -9.086 1 98.06 116 LEU B C 1
ATOM 2035 O O . LEU B 1 116 ? -5.594 12.742 -8.234 1 98.06 116 LEU B O 1
ATOM 2039 N N . LYS B 1 117 ? -5.32 12.047 -10.297 1 96.31 117 LYS B N 1
ATOM 2040 C CA . LYS B 1 117 ? -5.672 13.359 -10.828 1 96.31 117 LYS B CA 1
ATOM 2041 C C . LYS B 1 117 ? -7.184 13.508 -10.961 1 96.31 117 LYS B C 1
ATOM 2043 O O . LYS B 1 117 ? -7.832 12.742 -11.672 1 96.31 117 LYS B O 1
ATOM 2048 N N . THR B 1 118 ? -7.738 14.352 -10.266 1 90.81 118 THR B N 1
ATOM 2049 C CA . THR B 1 118 ? -9.164 14.664 -10.336 1 90.81 118 THR B CA 1
ATOM 2050 C C . THR B 1 118 ? -9.391 16.016 -11.016 1 90.81 118 THR B C 1
ATOM 2052 O O . THR B 1 118 ? -8.438 16.672 -11.438 1 90.81 118 THR B O 1
ATOM 2055 N N . GLY B 1 119 ? -10.609 16.391 -11.211 1 87.06 119 GLY B N 1
ATOM 2056 C CA . GLY B 1 119 ? -10.922 17.719 -11.734 1 87.06 119 GLY B CA 1
ATOM 2057 C C . GLY B 1 119 ? -10.375 18.844 -10.867 1 87.06 119 GLY B C 1
ATOM 2058 O O . GLY B 1 119 ? -10.164 19.953 -11.352 1 87.06 119 GLY B O 1
ATOM 2059 N N . LEU B 1 120 ? -10.062 18.625 -9.625 1 86.5 120 LEU B N 1
ATOM 2060 C CA . LEU B 1 120 ? -9.586 19.625 -8.672 1 86.5 120 LEU B CA 1
ATOM 2061 C C . LEU B 1 120 ? -8.078 19.5 -8.469 1 86.5 120 LEU B C 1
ATOM 2063 O O . LEU B 1 120 ? -7.5 20.188 -7.633 1 86.5 120 LEU B O 1
ATOM 2067 N N . GLY B 1 121 ? -7.465 18.656 -9.336 1 94.38 121 GLY B N 1
ATOM 2068 C CA . GLY B 1 121 ? -6.035 18.422 -9.188 1 94.38 121 GLY B CA 1
ATOM 2069 C C . GLY B 1 121 ? -5.707 17.047 -8.625 1 94.38 121 GLY B C 1
ATOM 2070 O O . GLY B 1 121 ? -6.59 16.203 -8.492 1 94.38 121 GLY B O 1
ATOM 2071 N N . TRP B 1 122 ? -4.449 16.906 -8.328 1 97.56 122 TRP B N 1
ATOM 2072 C CA . TRP B 1 122 ? -3.986 15.625 -7.801 1 97.56 122 TRP B CA 1
ATOM 2073 C C . TRP B 1 122 ? -4.379 15.469 -6.336 1 97.56 122 TRP B C 1
ATOM 2075 O O . TRP B 1 122 ? -4.305 16.422 -5.562 1 97.56 122 TRP B O 1
ATOM 2085 N N . ARG B 1 123 ? -4.773 14.266 -5.965 1 97.88 123 ARG B N 1
ATOM 2086 C CA . ARG B 1 123 ? -5.148 13.961 -4.586 1 97.88 123 ARG B CA 1
ATOM 2087 C C . ARG B 1 123 ? -4.621 12.586 -4.164 1 97.88 123 ARG B C 1
ATOM 2089 O O . ARG B 1 123 ? -4.516 11.68 -4.988 1 97.88 123 ARG B O 1
ATOM 2096 N N . LEU B 1 124 ? -4.289 12.461 -2.93 1 98.62 124 LEU B N 1
ATOM 2097 C CA . LEU B 1 124 ? -3.912 11.195 -2.322 1 98.62 124 LEU B CA 1
ATOM 2098 C C . LEU B 1 124 ? -5.133 10.305 -2.115 1 98.62 124 LEU B C 1
ATOM 2100 O O . LEU B 1 124 ? -6.168 10.766 -1.628 1 98.62 124 LEU B O 1
ATOM 2104 N N . VAL B 1 125 ? -5.039 9.016 -2.506 1 98.81 125 VAL B N 1
ATOM 2105 C CA . VAL B 1 125 ? -6.188 8.141 -2.291 1 98.81 125 VAL B CA 1
ATOM 2106 C C . VAL B 1 125 ? -5.785 6.973 -1.394 1 98.81 125 VAL B C 1
ATOM 2108 O O . VAL B 1 125 ? -6.645 6.301 -0.818 1 98.81 125 VAL B O 1
ATOM 2111 N N . VAL B 1 126 ? -4.473 6.738 -1.229 1 98.94 126 VAL B N 1
ATOM 2112 C CA . VAL B 1 126 ? -3.996 5.688 -0.337 1 98.94 126 VAL B CA 1
ATOM 2113 C C . VAL B 1 126 ? -2.658 6.094 0.277 1 98.94 126 VAL B C 1
ATOM 2115 O O . VAL B 1 126 ? -1.793 6.637 -0.411 1 98.94 126 VAL B O 1
ATOM 2118 N N . HIS B 1 127 ? -2.477 5.836 1.426 1 98.94 127 HIS B N 1
ATOM 2119 C CA . HIS B 1 127 ? -1.204 5.785 2.137 1 98.94 127 HIS B CA 1
ATOM 2120 C C . HIS B 1 127 ? -1.074 4.492 2.938 1 98.94 127 HIS B C 1
ATOM 2122 O O . HIS B 1 127 ? -1.772 4.301 3.936 1 98.94 127 HIS B O 1
ATOM 2128 N N . HIS B 1 128 ? -0.316 3.541 2.51 1 98.94 128 HIS B N 1
ATOM 2129 C CA . HIS B 1 128 ? -0.048 2.283 3.199 1 98.94 128 HIS B CA 1
ATOM 2130 C C . HIS B 1 128 ? 1.4 2.211 3.67 1 98.94 128 HIS B C 1
ATOM 2132 O O . HIS B 1 128 ? 2.316 2.084 2.854 1 98.94 128 HIS B O 1
ATOM 2138 N N . ALA B 1 129 ? 1.572 2.303 4.898 1 98.5 129 ALA B N 1
ATOM 2139 C CA . ALA B 1 129 ? 2.912 2.293 5.484 1 98.5 129 ALA B CA 1
ATOM 2140 C C . ALA B 1 129 ? 3.133 1.041 6.328 1 98.5 129 ALA B C 1
ATOM 2142 O O . ALA B 1 129 ? 2.213 0.571 7.004 1 98.5 129 ALA B O 1
ATOM 2143 N N . SER B 1 130 ? 4.289 0.486 6.305 1 97.69 130 SER B N 1
ATOM 2144 C CA . SER B 1 130 ? 4.703 -0.651 7.117 1 97.69 130 SER B CA 1
ATOM 2145 C C . SER B 1 130 ? 6.145 -0.492 7.594 1 97.69 130 SER B C 1
ATOM 2147 O O . SER B 1 130 ? 6.91 0.285 7.023 1 97.69 130 SER B O 1
ATOM 2149 N N . PRO B 1 131 ? 6.422 -1.177 8.695 1 95.5 131 PRO B N 1
ATOM 2150 C CA . PRO B 1 131 ? 7.797 -1.062 9.188 1 95.5 131 PRO B CA 1
ATOM 2151 C C . PRO B 1 131 ? 8.828 -1.553 8.172 1 95.5 131 PRO B C 1
ATOM 2153 O O . PRO B 1 131 ? 8.602 -2.547 7.48 1 95.5 131 PRO B O 1
ATOM 2156 N N . GLY B 1 132 ? 9.867 -0.778 8.039 1 90.81 132 GLY B N 1
ATOM 2157 C CA . GLY B 1 132 ? 10.992 -1.193 7.223 1 90.81 132 GLY B CA 1
ATOM 2158 C C . GLY B 1 132 ? 12.055 -1.95 8 1 90.81 132 GLY B C 1
ATOM 2159 O O . GLY B 1 132 ? 11.922 -2.139 9.211 1 90.81 132 GLY B O 1
ATOM 2160 N N . SER B 1 133 ? 12.867 -2.686 7.227 1 74.94 133 SER B N 1
ATOM 2161 C CA . SER B 1 133 ? 13.977 -3.357 7.898 1 74.94 133 SER B CA 1
ATOM 2162 C C . SER B 1 133 ? 15.227 -2.486 7.906 1 74.94 133 SER B C 1
ATOM 2164 O O . SER B 1 133 ? 15.367 -1.583 7.078 1 74.94 133 SER B O 1
ATOM 2166 N N . ALA B 1 134 ? 15.891 -2.521 9.039 1 57.72 134 ALA B N 1
ATOM 2167 C CA . ALA B 1 134 ? 17.109 -1.751 9.258 1 57.72 134 ALA B CA 1
ATOM 2168 C C . ALA B 1 134 ? 18.016 -1.81 8.039 1 57.72 134 ALA B C 1
ATOM 2170 O O . ALA B 1 134 ? 18.922 -0.972 7.879 1 57.72 134 ALA B O 1
ATOM 2171 N N . ALA B 1 135 ? 17.938 -2.945 7.293 1 54.22 135 ALA B N 1
ATOM 2172 C CA . ALA B 1 135 ? 18.906 -2.885 6.203 1 54.22 135 ALA B CA 1
ATOM 2173 C C . ALA B 1 135 ? 18.531 -1.816 5.184 1 54.22 135 ALA B C 1
ATOM 2175 O O . ALA B 1 135 ? 17.422 -1.83 4.652 1 54.22 135 ALA B O 1
ATOM 2176 N N . GLU B 1 136 ? 19 -0.673 5.438 1 51.72 136 GLU B N 1
ATOM 2177 C CA . GLU B 1 136 ? 18.766 0.43 4.512 1 51.72 136 GLU B CA 1
ATOM 2178 C C . GLU B 1 136 ? 18.75 -0.057 3.064 1 51.72 136 GLU B C 1
ATOM 2180 O O . GLU B 1 136 ? 19.578 -0.893 2.678 1 51.72 136 GLU B O 1
ATOM 2185 N N . PRO B 1 137 ? 17.688 0.066 2.338 1 48.41 137 PRO B N 1
ATOM 2186 C CA . PRO B 1 137 ? 17.703 -0.319 0.924 1 48.41 137 PRO B CA 1
ATOM 2187 C C . PRO B 1 137 ? 18.984 0.111 0.215 1 48.41 137 PRO B C 1
ATOM 2189 O O . PRO B 1 137 ? 19.406 1.269 0.325 1 48.41 137 PRO B O 1
ATOM 2192 N N . SER B 1 138 ? 19.984 -0.63 0.254 1 44.47 138 SER B N 1
ATOM 2193 C CA . SER B 1 138 ? 21.125 -0.339 -0.611 1 44.47 138 SER B CA 1
ATOM 2194 C C . SER B 1 138 ? 20.672 0.035 -2.018 1 44.47 138 SER B C 1
ATOM 2196 O O . SER B 1 138 ? 19.891 -0.687 -2.633 1 44.47 138 SER B O 1
ATOM 2198 N N . GLU B 1 139 ? 20.281 1.242 -2.225 1 44.59 139 GLU B N 1
ATOM 2199 C CA . GLU B 1 139 ? 20.078 1.581 -3.631 1 44.59 139 GLU B CA 1
ATOM 2200 C C . GLU B 1 139 ? 21.141 0.945 -4.512 1 44.59 139 GLU B C 1
ATOM 2202 O O . GLU B 1 139 ? 22.328 0.99 -4.188 1 44.59 139 GLU B O 1
ATOM 2207 N N . PRO B 1 140 ? 20.844 -0.012 -5.266 1 36.5 140 PRO B N 1
ATOM 2208 C CA . PRO B 1 140 ? 21.984 -0.314 -6.129 1 36.5 140 PRO B CA 1
ATOM 2209 C C . PRO B 1 140 ? 22.672 0.942 -6.656 1 36.5 140 PRO B C 1
ATOM 2211 O O . PRO B 1 140 ? 22 1.918 -7.004 1 36.5 140 PRO B O 1
ATOM 2214 N N . ALA B 1 141 ? 23.906 1.311 -6.328 1 34.44 141 ALA B N 1
ATOM 2215 C CA . ALA B 1 141 ? 24.75 2.375 -6.863 1 34.44 141 ALA B CA 1
ATOM 2216 C C . ALA B 1 141 ? 24.469 2.596 -8.352 1 34.44 141 ALA B C 1
ATOM 2218 O O . ALA B 1 141 ? 24.219 1.643 -9.094 1 34.44 141 ALA B O 1
ATOM 2219 N N . GLU B 1 142 ? 23.812 3.68 -8.719 1 38.69 142 GLU B N 1
ATOM 2220 C CA . GLU B 1 142 ? 23.844 4.113 -10.109 1 38.69 142 GLU B CA 1
ATOM 2221 C C . GLU B 1 142 ? 25.141 3.699 -10.797 1 38.69 142 GLU B C 1
ATOM 2223 O O . GLU B 1 142 ? 26.234 3.904 -10.25 1 38.69 142 GLU B O 1
ATOM 2228 N N . ARG B 1 143 ? 25.188 2.699 -11.523 1 33.5 143 ARG B N 1
ATOM 2229 C CA . ARG B 1 143 ? 26.359 2.516 -12.391 1 33.5 143 ARG B CA 1
ATOM 2230 C C . ARG B 1 143 ? 26.812 3.844 -12.977 1 33.5 143 ARG B C 1
ATOM 2232 O O . ARG B 1 143 ? 26.062 4.516 -13.672 1 33.5 143 ARG B O 1
ATOM 2239 N N . SER B 1 144 ? 27.438 4.758 -12.234 1 33.78 144 SER B N 1
ATOM 2240 C CA . SER B 1 144 ? 28.234 5.766 -12.922 1 33.78 144 SER B CA 1
ATOM 2241 C C . SER B 1 144 ? 28.984 5.164 -14.102 1 33.78 144 SER B C 1
ATOM 2243 O O . SER B 1 144 ? 29.859 4.324 -13.93 1 33.78 144 SER B O 1
ATOM 2245 N N . ALA B 1 145 ? 28.375 4.805 -15.258 1 37.56 145 ALA B N 1
ATOM 2246 C CA . ALA B 1 145 ? 29.078 4.66 -16.531 1 37.56 145 ALA B CA 1
ATOM 2247 C C . ALA B 1 145 ? 30.172 5.719 -16.672 1 37.56 145 ALA B C 1
ATOM 2249 O O . ALA B 1 145 ? 29.875 6.891 -16.906 1 37.56 145 ALA B O 1
ATOM 2250 N N . VAL B 1 146 ? 31.078 5.785 -15.75 1 28.58 146 VAL B N 1
ATOM 2251 C CA . VAL B 1 146 ? 32.25 6.496 -16.219 1 28.58 146 VAL B CA 1
ATOM 2252 C C . VAL B 1 146 ? 32.781 5.828 -17.484 1 28.58 146 VAL B C 1
ATOM 2254 O O . VAL B 1 146 ? 33.25 4.691 -17.453 1 28.58 146 VAL B O 1
ATOM 2257 N N . LEU B 1 147 ? 32.094 6.09 -18.562 1 31.19 147 LEU B N 1
ATOM 2258 C CA . LEU B 1 147 ? 32.812 6.098 -19.828 1 31.19 147 LEU B CA 1
ATOM 2259 C C . LEU B 1 147 ? 34.156 6.828 -19.688 1 31.19 147 LEU B C 1
ATOM 2261 O O . LEU B 1 147 ? 34.188 8.031 -19.406 1 31.19 147 LEU B O 1
ATOM 2265 N N . HIS B 1 148 ? 35.094 6.199 -19.016 1 26.09 148 HIS B N 1
ATOM 2266 C CA . HIS B 1 148 ? 36.375 6.609 -19.562 1 26.09 148 HIS B CA 1
ATOM 2267 C C . HIS B 1 148 ? 36.469 6.262 -21.047 1 26.09 148 HIS B C 1
ATOM 2269 O O . HIS B 1 148 ? 35.875 5.289 -21.5 1 26.09 148 HIS B O 1
#

Secondary structure (DSSP, 8-state):
------------SHHHHHHHHHHHHHHT-HHHHHHTB-S-TT-EEE-TT--EEEHHHHHHHHHHHHHHT-----EEEEEEEEEETTEEEEEEEEEEEEEETTEEEEEEEEEEEEEEEETTEEEEEEEEEEEPPSS-------------/------------SHHHHHHHHHHHHHHT-HHHHHHTB-S-TT-EEE-TT--EEEHHHHHHHHHHHHHHT-----EEEEEEEEEETTEEEEEEEEEEEEEETTEEEEEEEEEEEEEEEETTEEEEEEEEEEEPPSS-------------

Sequence (296 aa):
MVGRKHPVAHLASPDDMEHEFYEALQHGDLERLMAVWADDEEIACVHPGGPRLIGPRAIRASFEQLFANGAVPAQPVQVRRLVAGSTAVHSVVERLRVMTEEGPQTAWVQSTNVYLKTGLGWRLVVHHASPGSAAEPSEPAERSAVLHMVGRKHPVAHLASPDDMEHEFYEALQHGDLERLMAVWADDEEIACVHPGGPRLIGPRAIRASFEQLFANGAVPAQPVQVRRLVAGSTAVHSVVERLRVMTEEGPQTAWVQSTNVYLKTGLGWRLVVHHASPGSAAEPSEPAERSAVLH

Radius of gyration: 19.89 Å; Cα contacts (8 Å, |Δi|>4): 571; chains: 2; bounding box: 77×56×50 Å

InterPro domains:
  IPR032710 NTF2-like domain superfamily [SSF54427] (11-131)
  IPR037401 SnoaL-like domain [PF13474] (20-131)